Protein AF-A0A4R0R7H1-F1 (afdb_monomer_lite)

Organism: NCBI:txid92696

Radius of gyration: 37.78 Å; chains: 1; bounding box: 108×75×132 Å

Secondary structure (DSSP, 8-state):
-EEETTEEEEEEETTT-PBPPEEEEEEETTEEEEEEEE-TT-EEEEEEEE-SSSEEEEEEEETTEEEEEEEE-TTEEEEE-EEE-SSSEEEEEEEEE--B----TT-PPPTTTTEEEEEEEEEEEEEEEEPP-PPP----SS-SPBPGGG--TT-EEEEEEEEEE-PPP-EEEEEEESS-SSS-SEEEEEEEEEHHHHHHTTSS------------PPP-----------------------------------------------------------TTSHHHHHHHHHHHHHHHHHHHHHHHHHHHHHHHHHHHHHHHHHHHHHHHHHHHHHHHHHHTT------------------

pLDDT: mean 82.2, std 19.73, range [37.69, 98.5]

Foldseek 3Di:
DDDDDQKDKFKAFPPPRHTFDWFDWDDDPQETEIEGAADAFTFIKIKIAAQDQFKKWKFKDFLNRTQDIDIDGHGDMDIGQAHDQFLWKGFGKGKHDQDADADDPPDDRRPSFQKIKMFIWTWHFPDKDFDDGDHGDPDFFCPPHDHPVPCPDQTIGIGGHDMDTDHGDGIDTDIDTPADPVGTSHMYMYGYGHPVVCCVVVRDPDPPPPPPPVPDPPDDDDDDDDDDDDDDDDDDDDDDDDDDDDDDDDDDDDDDDDDDDDDDDDDDDPDPDPDPDPPPPPVVVVVVVVVVVVVVVVVVVVVVVVVVVVVVVVVVVVVVVVVVVVVVVVVVVVVVVVVPPDDPDDDDDDDDDDDDDDD

InterPro domains:
  IPR057678 Domain of unknown function DUF7918 [PF25534] (16-202)

Sequence (359 aa):
MVTFKDCGVFIVRSDNGTAFEEYKPVMDGHRVTCCIASELGQDFDILLRNSESCAVTMWVYVDGVRTYKRTMSSGQECRNSGVRISDEAVRQYRFAEVSVTEVSPDTDPSDEIGSIRVVLRRCYITGNIPRPVFPELNLELGTHSLGERSKKDGLHRTNLGNAVAQARLKTMTVKQYIDTEDQPFGIVTILYRPRAVLQAQGFLSSPSESKHRPDSPPLPVPSAESSRSRKRTPEPGGAASESLSANKRARPTKASSLVVKQEAAVGNVNVKQELLFDSDVEDVEMSEAKKRLEQEQKELVLQQQQLVAMQQSQVALLRERVESMERRRRSRESKARGENHLVPSASSSREIIDLTVDD

Structure (mmCIF, N/CA/C/O backbone):
data_AF-A0A4R0R7H1-F1
#
_entry.id   AF-A0A4R0R7H1-F1
#
loop_
_atom_site.group_PDB
_atom_site.id
_atom_site.type_symbol
_atom_site.label_atom_id
_atom_site.label_alt_id
_atom_site.label_comp_id
_atom_site.label_asym_id
_atom_site.label_entity_id
_atom_site.label_seq_id
_atom_site.pdbx_PDB_ins_code
_atom_site.Cartn_x
_atom_site.Cartn_y
_atom_site.Cartn_z
_atom_site.occupancy
_atom_site.B_iso_or_equiv
_atom_site.auth_seq_id
_atom_site.auth_comp_id
_atom_site.auth_asym_id
_atom_site.auth_atom_id
_atom_site.pdbx_PDB_model_num
ATOM 1 N N . MET A 1 1 ? 9.326 -4.704 12.621 1.00 78.25 1 MET A N 1
ATOM 2 C CA . MET A 1 1 ? 9.781 -4.556 11.232 1.00 78.25 1 MET A CA 1
ATOM 3 C C . MET A 1 1 ? 9.252 -5.731 10.434 1.00 78.25 1 MET A C 1
ATOM 5 O O . MET A 1 1 ? 9.704 -6.848 10.677 1.00 78.25 1 MET A O 1
ATOM 9 N N . VAL A 1 2 ? 8.355 -5.486 9.475 1.00 86.81 2 VAL A N 1
ATOM 10 C CA . VAL A 1 2 ? 7.911 -6.533 8.554 1.00 86.81 2 VAL A CA 1
ATOM 11 C C . VAL A 1 2 ? 8.828 -6.549 7.345 1.00 86.81 2 VAL A C 1
ATOM 13 O O . VAL A 1 2 ? 8.808 -5.644 6.507 1.00 86.81 2 VAL A O 1
ATOM 16 N N . THR A 1 3 ? 9.641 -7.591 7.249 1.00 90.75 3 THR A N 1
ATOM 17 C CA . THR A 1 3 ? 10.405 -7.886 6.043 1.00 90.75 3 THR A CA 1
ATOM 18 C C . THR A 1 3 ? 9.755 -9.037 5.297 1.00 90.75 3 THR A C 1
ATOM 20 O O . THR A 1 3 ? 9.364 -10.048 5.877 1.00 90.75 3 THR A O 1
ATOM 23 N N . PHE A 1 4 ? 9.646 -8.882 3.984 1.00 92.62 4 PHE A N 1
ATOM 24 C CA . PHE A 1 4 ? 9.407 -9.987 3.075 1.00 92.62 4 PHE A CA 1
ATOM 25 C C . PHE A 1 4 ? 10.642 -10.124 2.195 1.00 92.62 4 PHE A C 1
ATOM 27 O O . PHE A 1 4 ? 10.882 -9.276 1.330 1.00 92.62 4 PHE A O 1
ATOM 34 N N . LYS A 1 5 ? 11.431 -11.177 2.444 1.00 93.00 5 LYS A N 1
ATOM 35 C CA . LYS A 1 5 ? 12.774 -11.342 1.866 1.00 93.00 5 LYS A CA 1
ATOM 36 C C . LYS A 1 5 ? 13.606 -10.075 2.109 1.00 93.00 5 LYS A C 1
ATOM 38 O O . LYS A 1 5 ? 13.629 -9.593 3.241 1.00 93.00 5 LYS A O 1
ATOM 43 N N . ASP A 1 6 ? 14.205 -9.500 1.069 1.00 96.06 6 ASP A N 1
ATOM 44 C CA . ASP A 1 6 ? 15.024 -8.296 1.177 1.00 96.06 6 ASP A CA 1
ATOM 45 C C . ASP A 1 6 ? 14.207 -7.000 0.981 1.00 96.06 6 ASP A C 1
ATOM 47 O O . ASP A 1 6 ? 14.761 -5.922 0.792 1.00 96.06 6 ASP A O 1
ATOM 51 N N . CYS A 1 7 ? 12.873 -7.050 1.024 1.00 97.31 7 CYS A N 1
ATOM 52 C CA . CYS A 1 7 ? 12.020 -5.858 1.014 1.00 97.31 7 CYS A CA 1
ATOM 53 C C . CYS A 1 7 ? 11.444 -5.583 2.409 1.00 97.31 7 CYS A C 1
ATOM 55 O O . CYS A 1 7 ? 10.821 -6.455 3.014 1.00 97.31 7 CYS A O 1
ATOM 57 N N . GLY A 1 8 ? 11.605 -4.356 2.907 1.00 97.12 8 GLY A N 1
ATOM 58 C CA . GLY A 1 8 ? 11.064 -3.915 4.195 1.00 97.12 8 GLY A CA 1
ATOM 59 C C . GLY A 1 8 ? 9.881 -2.965 4.029 1.00 97.12 8 GLY A C 1
ATOM 60 O O . GLY A 1 8 ? 9.949 -2.026 3.232 1.00 97.12 8 GLY A O 1
ATOM 61 N N . VAL A 1 9 ? 8.819 -3.184 4.806 1.00 98.06 9 VAL A N 1
ATOM 62 C CA . VAL A 1 9 ? 7.676 -2.269 4.927 1.00 98.06 9 VAL A CA 1
ATOM 63 C C . VAL A 1 9 ? 7.493 -1.926 6.400 1.00 98.06 9 VAL A C 1
ATOM 65 O O . VAL A 1 9 ? 7.362 -2.815 7.238 1.00 98.06 9 VAL A O 1
ATOM 68 N N . PHE A 1 10 ? 7.470 -0.634 6.713 1.00 97.25 10 PHE A N 1
ATOM 69 C CA . PHE A 1 10 ? 7.345 -0.145 8.081 1.00 97.25 10 PHE A CA 1
ATOM 70 C C . PHE A 1 10 ? 6.268 0.924 8.154 1.00 97.25 10 PHE A C 1
ATOM 72 O O . PHE A 1 10 ? 6.18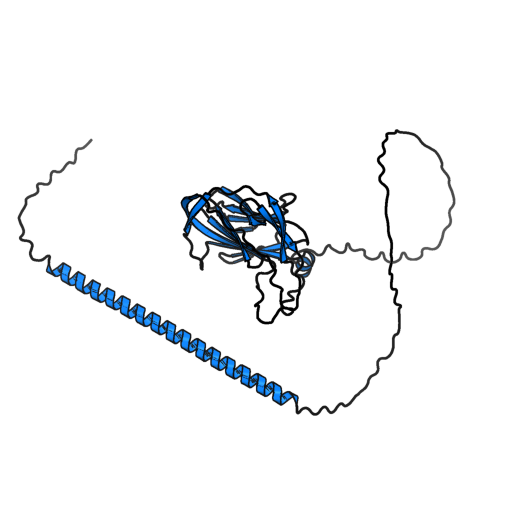4 1.789 7.282 1.00 97.25 10 PHE A O 1
ATOM 79 N N . ILE A 1 11 ? 5.495 0.900 9.233 1.00 98.25 11 ILE A N 1
ATOM 80 C CA . ILE A 1 11 ? 4.671 2.041 9.618 1.00 98.25 11 ILE A CA 1
ATOM 81 C C . ILE A 1 11 ? 5.456 2.810 10.669 1.00 98.25 11 ILE A C 1
ATOM 83 O O . ILE A 1 11 ? 5.913 2.226 11.654 1.00 98.25 11 ILE A O 1
ATOM 87 N N . VAL A 1 12 ? 5.646 4.105 10.445 1.00 98.31 12 VAL A N 1
ATOM 88 C CA . VAL A 1 12 ? 6.356 4.995 11.368 1.00 98.31 12 VAL A CA 1
ATOM 89 C C . VAL A 1 12 ? 5.473 6.181 11.717 1.00 98.31 12 VAL A C 1
ATOM 91 O O . VAL A 1 12 ? 4.671 6.619 10.895 1.00 98.31 12 VAL A O 1
ATOM 94 N N . ARG A 1 13 ? 5.609 6.722 12.923 1.00 98.31 13 ARG A N 1
ATOM 95 C CA . ARG A 1 13 ? 4.912 7.954 13.306 1.00 98.31 13 ARG A CA 1
ATOM 96 C C . ARG A 1 13 ? 5.499 9.138 12.538 1.00 98.31 13 ARG A C 1
ATOM 98 O O . ARG A 1 13 ? 6.721 9.234 12.392 1.00 98.31 13 ARG A O 1
ATOM 105 N N . SER A 1 14 ? 4.651 10.030 12.033 1.00 97.19 14 SER A N 1
ATOM 106 C CA . SER A 1 14 ? 5.121 11.156 11.211 1.00 97.19 14 SER A CA 1
ATOM 107 C C . SER A 1 14 ? 5.870 12.222 12.022 1.00 97.19 14 SER A C 1
ATOM 109 O O . SER A 1 14 ? 6.719 12.917 11.468 1.00 97.19 14 SER A O 1
ATOM 111 N N . ASP A 1 15 ? 5.598 12.345 13.325 1.00 97.00 15 ASP A N 1
ATOM 112 C CA . ASP A 1 15 ? 6.166 13.368 14.215 1.00 97.00 15 ASP A CA 1
ATOM 113 C C . ASP A 1 15 ? 7.634 13.109 14.589 1.00 97.00 15 ASP A C 1
ATOM 115 O O . ASP A 1 15 ? 8.453 14.026 14.578 1.00 97.00 15 ASP A O 1
ATOM 119 N N . ASN A 1 16 ? 7.980 11.860 14.897 1.00 96.88 16 ASN A N 1
ATOM 120 C CA . ASN A 1 16 ? 9.297 11.483 15.412 1.00 96.88 16 ASN A CA 1
ATOM 121 C C . ASN A 1 16 ? 9.984 10.370 14.602 1.00 96.88 16 ASN A C 1
ATOM 123 O O . ASN A 1 16 ? 11.125 10.014 14.890 1.00 96.88 16 ASN A O 1
ATOM 127 N N . GLY A 1 17 ? 9.308 9.804 13.596 1.00 97.25 17 GLY A N 1
ATOM 128 C CA . GLY A 1 17 ? 9.840 8.725 12.762 1.00 97.25 17 GLY A CA 1
ATOM 129 C C . GLY A 1 17 ? 9.995 7.377 13.469 1.00 97.25 17 GLY A C 1
ATOM 130 O O . GLY A 1 17 ? 10.591 6.467 12.896 1.00 97.25 17 GLY A O 1
ATOM 131 N N . THR A 1 18 ? 9.475 7.221 14.688 1.00 97.81 18 THR A N 1
ATOM 132 C CA . THR A 1 18 ? 9.543 5.951 15.421 1.00 97.81 18 THR A CA 1
ATOM 133 C C . THR A 1 18 ? 8.638 4.912 14.773 1.00 97.81 18 THR A C 1
ATOM 135 O O . THR A 1 18 ? 7.492 5.196 14.420 1.00 97.81 18 THR A O 1
ATOM 138 N N . ALA A 1 19 ? 9.164 3.702 14.588 1.00 98.00 19 ALA A N 1
ATOM 139 C CA . ALA A 1 19 ? 8.391 2.593 14.050 1.00 98.00 19 ALA A CA 1
ATOM 140 C C . ALA A 1 19 ? 7.320 2.147 15.047 1.00 98.00 19 ALA A C 1
ATOM 142 O O . ALA A 1 19 ? 7.565 2.083 16.253 1.00 98.00 19 ALA A O 1
ATOM 143 N N . PHE A 1 20 ? 6.142 1.814 14.527 1.00 97.81 20 PHE A N 1
ATOM 144 C CA . PHE A 1 20 ? 5.109 1.165 15.319 1.00 97.81 20 PHE A CA 1
ATOM 145 C C . PHE A 1 20 ? 5.573 -0.230 15.745 1.00 97.81 20 PHE A C 1
ATOM 147 O O . PHE A 1 20 ? 6.256 -0.934 14.997 1.00 97.81 20 PHE A O 1
ATOM 154 N N . GLU A 1 21 ? 5.194 -0.626 16.958 1.00 97.38 21 GLU A N 1
ATOM 155 C CA . GLU A 1 21 ? 5.403 -1.992 17.422 1.00 97.38 21 GLU A CA 1
ATOM 156 C C . GLU A 1 21 ? 4.472 -2.936 16.652 1.00 97.38 21 GLU A C 1
ATOM 158 O O . GLU A 1 21 ? 3.283 -2.660 16.471 1.00 97.38 21 GLU A O 1
ATOM 163 N N . GLU A 1 22 ? 5.039 -4.040 16.174 1.00 96.94 22 GLU A N 1
ATOM 164 C CA . GLU A 1 22 ? 4.341 -5.030 15.364 1.00 96.94 22 GLU A CA 1
ATOM 165 C C . GLU A 1 22 ? 4.075 -6.290 16.181 1.00 96.94 22 GLU A C 1
ATOM 167 O O . GLU A 1 22 ? 4.955 -6.807 16.869 1.00 96.94 22 GLU A O 1
ATOM 172 N N . TYR A 1 23 ? 2.867 -6.826 16.047 1.00 96.50 23 TYR A N 1
ATOM 173 C CA . TYR A 1 23 ? 2.387 -7.975 16.798 1.00 96.50 23 TYR A CA 1
ATOM 174 C C . TYR A 1 23 ? 2.006 -9.118 15.855 1.00 96.50 23 TYR A C 1
ATOM 176 O O . TYR A 1 23 ? 1.391 -8.895 14.811 1.00 96.50 23 TYR A O 1
ATOM 184 N N . LYS A 1 24 ? 2.355 -10.348 16.262 1.00 93.62 24 LYS A N 1
ATOM 185 C CA . LYS A 1 24 ? 2.084 -11.621 15.563 1.00 93.62 24 LYS A CA 1
ATOM 186 C C . LYS A 1 24 ? 2.307 -11.550 14.039 1.00 93.62 24 LYS A C 1
ATOM 188 O O . LYS A 1 24 ? 1.348 -11.684 13.281 1.00 93.62 24 LYS A O 1
ATOM 193 N N . PRO A 1 25 ? 3.554 -11.365 13.574 1.00 94.88 25 PRO A N 1
ATOM 194 C CA . PRO A 1 25 ? 3.860 -11.552 12.164 1.00 94.88 25 PRO A CA 1
ATOM 195 C C . PRO A 1 25 ? 3.583 -13.010 11.768 1.00 94.88 25 PRO A C 1
ATOM 197 O O . PRO A 1 25 ? 4.139 -13.941 12.350 1.00 94.88 25 PRO A O 1
ATOM 200 N N . VAL A 1 26 ? 2.712 -13.205 10.784 1.00 97.00 26 VAL A N 1
ATOM 201 C CA . VAL A 1 26 ? 2.390 -14.498 10.177 1.00 97.00 26 VAL A CA 1
ATOM 202 C C . VAL A 1 26 ? 2.838 -14.450 8.727 1.00 97.00 26 VAL A C 1
ATOM 204 O O . VAL A 1 26 ? 2.496 -13.523 7.996 1.00 97.00 26 VAL A O 1
ATOM 207 N N . MET A 1 27 ? 3.605 -15.449 8.311 1.00 97.44 27 MET A N 1
ATOM 208 C CA . MET A 1 27 ? 4.074 -15.588 6.939 1.00 97.44 27 MET A CA 1
ATOM 209 C C . MET A 1 27 ? 3.430 -16.823 6.315 1.00 97.44 27 MET A C 1
ATOM 211 O O . MET A 1 27 ? 3.545 -17.919 6.855 1.00 97.44 27 MET A O 1
ATOM 215 N N . ASP A 1 28 ? 2.765 -16.623 5.182 1.00 96.94 28 ASP A N 1
ATOM 216 C CA . ASP A 1 28 ? 2.107 -17.659 4.391 1.00 96.94 28 ASP A CA 1
ATOM 217 C C . ASP A 1 28 ? 2.558 -17.540 2.929 1.00 96.94 28 ASP A C 1
ATOM 219 O O . ASP A 1 28 ? 2.079 -16.709 2.149 1.00 96.94 28 ASP A O 1
ATOM 223 N N . GLY A 1 29 ? 3.579 -18.320 2.570 1.00 96.00 29 GLY A N 1
ATOM 224 C CA . GLY A 1 29 ? 4.187 -18.293 1.242 1.00 96.00 29 GLY A CA 1
ATOM 225 C C . GLY A 1 29 ? 4.735 -16.912 0.865 1.00 96.00 29 GLY A C 1
ATOM 226 O O . GLY A 1 29 ? 5.736 -16.456 1.410 1.00 96.00 29 GLY A O 1
ATOM 227 N N . HIS A 1 30 ? 4.091 -16.253 -0.104 1.00 97.06 30 HIS A N 1
ATOM 228 C CA . HIS A 1 30 ? 4.461 -14.914 -0.582 1.00 97.06 30 HIS A CA 1
ATOM 229 C C . HIS A 1 30 ? 3.722 -13.784 0.156 1.00 97.06 30 HIS A C 1
ATOM 231 O O . HIS A 1 30 ? 3.751 -12.633 -0.279 1.00 97.06 30 HIS A O 1
ATOM 237 N N . ARG A 1 31 ? 3.014 -14.101 1.243 1.00 97.75 31 ARG A N 1
ATOM 238 C CA . ARG A 1 31 ? 2.214 -13.149 2.013 1.00 97.75 31 ARG A CA 1
ATOM 239 C C . ARG A 1 31 ? 2.760 -13.031 3.426 1.00 97.75 31 ARG A C 1
ATOM 241 O O . ARG A 1 31 ? 3.047 -14.037 4.066 1.00 97.75 31 ARG A O 1
ATOM 248 N N . VAL A 1 32 ? 2.879 -11.806 3.920 1.00 97.88 32 VAL A N 1
ATOM 249 C CA . VAL A 1 32 ? 3.217 -11.529 5.318 1.00 97.88 32 VAL A CA 1
ATOM 250 C C . VAL A 1 32 ? 2.145 -10.634 5.894 1.00 97.88 32 VAL A C 1
ATOM 252 O O . VAL A 1 32 ? 1.834 -9.599 5.310 1.00 97.88 32 VAL A O 1
ATOM 255 N N . THR A 1 33 ? 1.599 -11.021 7.038 1.00 97.38 33 THR A N 1
ATOM 256 C CA . THR A 1 33 ? 0.582 -10.255 7.748 1.00 97.38 33 THR A CA 1
ATOM 257 C C . THR A 1 33 ? 1.058 -9.954 9.158 1.00 97.38 33 THR A C 1
ATOM 259 O O . THR A 1 33 ? 1.559 -10.848 9.831 1.00 97.38 33 THR A O 1
ATOM 262 N N . CYS A 1 34 ? 0.894 -8.726 9.637 1.00 97.62 34 CYS A N 1
ATOM 263 C CA . CYS A 1 34 ? 1.106 -8.392 11.046 1.00 97.62 34 CYS A CA 1
ATOM 264 C C . CYS A 1 34 ? 0.036 -7.420 11.545 1.00 97.62 34 CYS A C 1
ATOM 266 O O . CYS A 1 34 ? -0.721 -6.858 10.751 1.00 97.62 34 CYS A O 1
ATOM 268 N N . CYS A 1 35 ? -0.006 -7.211 12.859 1.00 97.31 35 CYS A N 1
ATOM 269 C CA . CYS A 1 35 ? -0.865 -6.219 13.490 1.00 97.31 35 CYS A CA 1
ATOM 270 C C . CYS A 1 35 ? -0.043 -5.063 14.076 1.00 97.31 35 CYS A C 1
ATOM 272 O O . CYS A 1 35 ? 1.032 -5.297 14.618 1.00 97.31 35 CYS A O 1
ATOM 274 N N . ILE A 1 36 ? -0.573 -3.841 14.057 1.00 97.81 36 ILE A N 1
ATOM 275 C CA . ILE A 1 36 ? -0.028 -2.689 14.794 1.00 97.81 36 ILE A CA 1
ATOM 276 C C . ILE A 1 36 ? -1.117 -2.021 15.636 1.00 97.81 36 ILE A C 1
ATOM 278 O O . ILE A 1 36 ? -2.298 -2.017 15.269 1.00 97.81 36 ILE A O 1
ATOM 282 N N . ALA A 1 37 ? -0.717 -1.431 16.762 1.00 97.56 37 ALA A N 1
ATOM 283 C CA . ALA A 1 37 ? -1.606 -0.603 17.568 1.00 97.56 37 ALA A CA 1
ATOM 284 C C . ALA A 1 37 ? -1.750 0.780 16.922 1.00 97.56 37 ALA A C 1
ATOM 286 O O . ALA A 1 37 ? -0.757 1.457 16.679 1.00 97.56 37 ALA A O 1
ATOM 287 N N . SER A 1 38 ? -2.984 1.201 16.664 1.00 97.50 38 SER A N 1
ATOM 288 C CA . SER A 1 38 ? -3.303 2.530 16.131 1.00 97.50 38 SER A CA 1
ATOM 289 C C . SER A 1 38 ? -3.986 3.392 17.189 1.00 97.50 38 SER A C 1
ATOM 291 O O . SER A 1 38 ? -4.750 2.890 18.018 1.00 97.50 38 SER A O 1
ATOM 293 N N . GLU A 1 39 ? -3.719 4.696 17.142 1.00 97.44 39 GLU A N 1
ATOM 294 C CA . GLU A 1 39 ? -4.285 5.717 18.029 1.00 97.44 39 GLU A CA 1
ATOM 295 C C . GLU A 1 39 ? -5.021 6.762 17.183 1.00 97.44 39 GLU A C 1
ATOM 297 O O . GLU A 1 39 ? -4.517 7.194 16.148 1.00 97.44 39 GLU A O 1
ATOM 302 N N . LEU A 1 40 ? -6.223 7.167 17.600 1.00 96.88 40 LEU A N 1
ATOM 303 C CA . LEU A 1 40 ? -7.024 8.141 16.855 1.00 96.88 40 LEU A CA 1
ATOM 304 C C . LEU A 1 40 ? -6.298 9.483 16.718 1.00 96.88 40 LEU A C 1
ATOM 306 O O . LEU A 1 40 ? -5.715 9.994 17.671 1.00 96.88 40 LEU A O 1
ATOM 310 N N . GLY A 1 41 ? -6.366 10.068 15.525 1.00 96.81 41 GLY A N 1
ATOM 311 C CA . GLY A 1 41 ? -5.743 11.349 15.205 1.00 96.81 41 GLY A CA 1
ATOM 312 C C . GLY A 1 41 ? -4.232 11.282 14.972 1.00 96.81 41 GLY A C 1
ATOM 313 O O . GLY A 1 41 ? -3.649 12.296 14.596 1.00 96.81 41 GLY A O 1
ATOM 314 N N . GLN A 1 42 ? -3.601 10.121 15.162 1.00 98.00 42 GLN A N 1
ATOM 315 C CA . GLN A 1 42 ? -2.166 9.957 14.966 1.00 98.00 42 GLN A CA 1
ATOM 316 C C . GLN A 1 42 ? -1.823 9.877 13.476 1.00 98.00 42 GLN A C 1
ATOM 318 O O . GLN A 1 42 ? -2.356 9.038 12.741 1.00 98.00 42 GLN A O 1
ATOM 323 N N . ASP A 1 43 ? -0.913 10.756 13.057 1.00 98.12 43 ASP A N 1
ATOM 324 C CA . ASP A 1 43 ? -0.361 10.776 11.707 1.00 98.12 43 ASP A CA 1
ATOM 325 C C . ASP A 1 43 ? 0.747 9.724 11.567 1.00 98.12 43 ASP A C 1
ATOM 327 O O . ASP A 1 43 ? 1.572 9.530 12.473 1.00 98.12 43 ASP A O 1
ATOM 331 N N . PHE A 1 44 ? 0.768 9.037 10.428 1.00 98.44 44 PHE A N 1
ATOM 332 C CA . PHE A 1 44 ? 1.761 8.007 10.144 1.00 98.44 44 PHE A CA 1
ATOM 333 C C . PHE A 1 44 ? 2.288 8.087 8.710 1.00 98.44 44 PHE A C 1
ATOM 335 O O . PHE A 1 44 ? 1.599 8.504 7.780 1.00 98.44 44 PHE A O 1
ATOM 342 N N . ASP A 1 45 ? 3.517 7.611 8.525 1.00 98.31 45 ASP A N 1
ATOM 343 C CA . ASP A 1 45 ? 4.129 7.415 7.219 1.00 98.31 45 ASP A CA 1
ATOM 344 C C . ASP A 1 45 ? 4.366 5.925 6.965 1.00 98.31 45 ASP A C 1
ATOM 346 O O . ASP A 1 45 ? 4.618 5.134 7.878 1.00 98.31 45 ASP A O 1
ATOM 350 N N . ILE A 1 46 ? 4.361 5.554 5.689 1.00 98.38 46 ILE A N 1
ATOM 351 C CA . ILE A 1 46 ? 4.724 4.219 5.223 1.00 98.38 46 ILE A CA 1
ATOM 352 C C . ILE A 1 46 ? 6.153 4.297 4.690 1.00 98.38 46 ILE A C 1
ATOM 354 O O . ILE A 1 46 ? 6.411 4.928 3.660 1.00 98.38 46 ILE A O 1
ATOM 358 N N . LEU A 1 47 ? 7.090 3.678 5.400 1.00 98.38 47 LEU A N 1
ATOM 359 C CA . LEU A 1 47 ? 8.480 3.567 4.982 1.00 98.38 47 LEU A CA 1
ATOM 360 C C . LEU A 1 47 ? 8.674 2.273 4.194 1.00 98.38 47 LEU A C 1
ATOM 362 O O . LEU A 1 47 ? 8.296 1.189 4.634 1.00 98.38 47 LEU A O 1
ATOM 366 N N . LEU A 1 48 ? 9.271 2.401 3.021 1.00 98.25 48 LEU A N 1
ATOM 367 C CA . LEU A 1 48 ? 9.503 1.322 2.076 1.00 98.25 48 LEU A CA 1
ATOM 368 C C . LEU A 1 48 ? 11.003 1.192 1.847 1.00 98.25 48 LEU A C 1
ATOM 370 O O . LEU A 1 48 ? 11.651 2.181 1.508 1.00 98.25 48 LEU A O 1
ATOM 374 N N . ARG A 1 49 ? 11.554 -0.014 1.971 1.00 98.31 49 ARG A N 1
ATOM 375 C CA . ARG A 1 49 ? 12.970 -0.304 1.713 1.00 98.31 49 ARG A CA 1
ATOM 376 C C . ARG A 1 49 ? 13.102 -1.452 0.722 1.00 98.31 49 ARG A C 1
ATOM 378 O O . ARG A 1 49 ? 12.448 -2.478 0.884 1.00 98.31 49 ARG A O 1
ATOM 385 N N . ASN A 1 50 ? 13.954 -1.281 -0.284 1.00 98.19 50 ASN A N 1
ATOM 386 C CA . ASN A 1 50 ? 14.301 -2.332 -1.231 1.00 98.19 50 ASN A CA 1
ATOM 387 C C . ASN A 1 50 ? 15.774 -2.709 -1.065 1.00 98.19 50 ASN A C 1
ATOM 389 O O . ASN A 1 50 ? 16.647 -1.962 -1.496 1.00 98.19 50 ASN A O 1
ATOM 393 N N . SER A 1 51 ? 16.043 -3.867 -0.478 1.00 97.56 51 SER A N 1
ATOM 394 C CA . SER A 1 51 ? 17.371 -4.482 -0.403 1.00 97.56 51 SER A CA 1
ATOM 395 C C . SER A 1 51 ? 17.517 -5.669 -1.364 1.00 97.56 51 SER A C 1
ATOM 397 O O . SER A 1 51 ? 18.581 -6.277 -1.400 1.00 97.56 51 SER A O 1
ATOM 399 N N . GLU A 1 52 ? 16.500 -5.976 -2.181 1.00 96.75 52 GLU A N 1
ATOM 400 C CA . GLU A 1 52 ? 16.603 -7.004 -3.222 1.00 96.75 52 GLU A CA 1
ATOM 401 C C . GLU A 1 52 ? 17.631 -6.608 -4.278 1.00 96.75 52 GLU A C 1
ATOM 403 O O . GLU A 1 52 ? 17.854 -5.428 -4.554 1.00 96.75 52 GLU A O 1
ATOM 408 N N . SER A 1 53 ? 18.208 -7.602 -4.949 1.00 96.81 53 SER A N 1
ATOM 409 C CA . SER A 1 53 ? 19.184 -7.390 -6.031 1.00 96.81 53 SER A CA 1
ATOM 410 C C . SER A 1 53 ? 18.606 -6.691 -7.273 1.00 96.81 53 SER A C 1
ATOM 412 O O . SER A 1 53 ? 19.356 -6.184 -8.107 1.00 96.81 53 SER A O 1
ATOM 414 N N . CYS A 1 54 ? 17.278 -6.635 -7.409 1.00 97.06 54 CYS A N 1
ATOM 415 C CA . CYS A 1 54 ? 16.585 -6.046 -8.553 1.00 97.06 54 CYS A CA 1
ATOM 416 C C . CYS A 1 54 ? 15.693 -4.862 -8.154 1.00 97.06 54 CYS A C 1
ATOM 418 O O . CYS A 1 54 ? 15.448 -4.590 -6.977 1.00 97.06 54 CYS A O 1
ATOM 420 N N . ALA A 1 55 ? 15.198 -4.122 -9.151 1.00 98.31 55 ALA A N 1
ATOM 421 C CA . ALA A 1 55 ? 14.256 -3.044 -8.892 1.00 98.31 55 ALA A CA 1
ATOM 422 C C . ALA A 1 55 ? 12.867 -3.605 -8.557 1.00 98.31 55 ALA A C 1
ATOM 424 O O . ALA A 1 55 ? 12.338 -4.475 -9.252 1.00 98.31 55 ALA A O 1
ATOM 425 N N . VAL A 1 56 ? 12.241 -3.046 -7.525 1.00 98.38 56 VAL A N 1
ATOM 426 C CA . VAL A 1 56 ? 10.913 -3.444 -7.057 1.00 98.38 56 VAL A CA 1
ATOM 427 C C . VAL A 1 56 ? 9.961 -2.268 -7.197 1.00 98.38 56 VAL A C 1
ATOM 429 O O . VAL A 1 56 ? 10.258 -1.138 -6.813 1.00 98.38 56 VAL A O 1
ATOM 432 N N . THR A 1 57 ? 8.789 -2.520 -7.769 1.00 98.38 57 THR A N 1
ATOM 433 C CA . THR A 1 57 ? 7.664 -1.595 -7.695 1.00 98.38 57 THR A CA 1
ATOM 434 C C . THR A 1 57 ? 6.744 -2.005 -6.561 1.00 98.38 57 THR A C 1
ATOM 436 O O . THR A 1 57 ? 6.280 -3.140 -6.520 1.00 98.38 57 THR A O 1
ATOM 439 N N . MET A 1 58 ? 6.442 -1.053 -5.690 1.00 98.25 58 MET A N 1
ATOM 440 C CA . MET A 1 58 ? 5.575 -1.223 -4.535 1.00 98.25 58 MET A CA 1
ATOM 441 C C . MET A 1 58 ? 4.282 -0.450 -4.769 1.00 98.25 58 MET A C 1
ATOM 443 O O . MET A 1 58 ? 4.318 0.741 -5.102 1.00 98.25 58 MET A O 1
ATOM 447 N N . TRP A 1 59 ? 3.149 -1.141 -4.678 1.00 98.19 59 TRP A N 1
ATOM 448 C CA . TRP A 1 59 ? 1.815 -0.546 -4.750 1.00 98.19 59 TRP A CA 1
ATOM 449 C C . TRP A 1 59 ? 1.223 -0.581 -3.355 1.00 98.19 59 TRP A C 1
ATOM 451 O O . TRP A 1 59 ? 1.136 -1.651 -2.760 1.00 98.19 59 TRP A O 1
ATOM 461 N N . VAL A 1 60 ? 0.846 0.580 -2.840 1.00 98.06 60 VAL A N 1
ATOM 462 C CA . VAL A 1 60 ? 0.298 0.719 -1.495 1.00 98.06 60 VAL A CA 1
ATOM 463 C C . VAL A 1 60 ? -1.200 0.926 -1.605 1.00 98.06 60 VAL A C 1
ATOM 465 O O . VAL A 1 60 ? -1.668 1.806 -2.334 1.00 98.06 60 VAL A O 1
ATOM 468 N N . TYR A 1 61 ? -1.918 0.106 -0.861 1.00 97.62 61 TYR A N 1
ATOM 469 C CA . TYR A 1 61 ? -3.347 0.159 -0.659 1.00 97.62 61 TYR A CA 1
ATOM 470 C C . TYR A 1 61 ? -3.593 0.457 0.813 1.00 97.62 61 TYR A C 1
ATOM 472 O O . TYR A 1 61 ? -2.995 -0.177 1.681 1.00 97.62 61 TYR A O 1
ATOM 480 N N . VAL A 1 62 ? -4.448 1.429 1.091 1.00 97.25 62 VAL A N 1
ATOM 481 C CA . VAL A 1 62 ? -4.877 1.774 2.444 1.00 97.25 62 VAL A CA 1
ATOM 482 C C . VAL A 1 62 ? -6.391 1.671 2.452 1.00 97.25 62 VAL A C 1
ATOM 484 O O . VAL A 1 62 ? -7.048 2.303 1.626 1.00 97.25 62 VAL A O 1
ATOM 487 N N . ASP A 1 63 ? -6.930 0.822 3.323 1.00 95.38 63 ASP A N 1
ATOM 488 C CA . ASP A 1 63 ? -8.361 0.496 3.381 1.00 95.38 63 ASP A CA 1
ATOM 489 C C . ASP A 1 63 ? -8.940 0.012 2.039 1.00 95.38 63 ASP A C 1
ATOM 491 O O . ASP A 1 63 ? -10.073 0.319 1.669 1.00 95.38 63 ASP A O 1
ATOM 495 N N . GLY A 1 64 ? -8.132 -0.720 1.265 1.00 94.06 64 GLY A N 1
ATOM 496 C CA . GLY A 1 64 ? -8.483 -1.206 -0.074 1.00 94.06 64 GLY A CA 1
ATOM 497 C C . GLY A 1 64 ? -8.326 -0.188 -1.204 1.00 94.06 64 GLY A C 1
ATOM 498 O O . GLY A 1 64 ? -8.366 -0.559 -2.377 1.00 94.06 64 GLY A O 1
ATOM 499 N N . VAL A 1 65 ? -8.057 1.083 -0.897 1.00 94.31 65 VAL A N 1
ATOM 500 C CA . VAL A 1 65 ? -7.862 2.131 -1.907 1.00 94.31 65 VAL A CA 1
ATOM 501 C C . VAL A 1 65 ? -6.384 2.249 -2.260 1.00 94.31 65 VAL A C 1
ATOM 503 O O . VAL A 1 65 ? -5.539 2.423 -1.386 1.00 94.31 65 VAL A O 1
ATOM 506 N N . ARG A 1 66 ? -6.038 2.201 -3.553 1.00 95.88 66 ARG A N 1
ATOM 507 C CA . ARG A 1 66 ? -4.648 2.389 -4.005 1.00 95.88 66 ARG A CA 1
ATOM 508 C C . ARG A 1 66 ? -4.220 3.849 -3.843 1.00 95.88 66 ARG A C 1
ATOM 510 O O . ARG A 1 66 ? -4.612 4.698 -4.640 1.00 95.88 66 ARG A O 1
ATOM 517 N N . THR A 1 67 ? -3.352 4.125 -2.878 1.00 96.19 67 THR A N 1
ATOM 518 C CA . THR A 1 67 ? -2.922 5.487 -2.528 1.00 96.19 67 THR A CA 1
ATOM 519 C C . THR A 1 67 ? -1.564 5.869 -3.097 1.00 96.19 67 THR A C 1
ATOM 521 O O . THR A 1 67 ? -1.294 7.049 -3.324 1.00 96.19 67 THR A O 1
ATOM 524 N N . TYR A 1 68 ? -0.689 4.889 -3.339 1.00 96.31 68 TYR A N 1
ATOM 525 C CA . TYR A 1 68 ? 0.689 5.172 -3.721 1.00 96.31 68 TYR A CA 1
ATOM 526 C C . TYR A 1 68 ? 1.302 4.084 -4.602 1.00 96.31 68 TYR A C 1
ATOM 528 O O . TYR A 1 68 ? 0.960 2.903 -4.528 1.00 96.31 68 TYR A O 1
ATOM 536 N N . LYS A 1 69 ? 2.239 4.499 -5.459 1.00 96.50 69 LYS A N 1
ATOM 537 C CA . LYS A 1 69 ? 3.018 3.617 -6.329 1.00 96.50 69 LYS A CA 1
ATOM 538 C C . LYS A 1 69 ? 4.418 4.180 -6.510 1.00 96.50 69 LYS A C 1
ATOM 540 O O . LYS A 1 69 ? 4.580 5.294 -7.009 1.00 96.50 69 LYS A O 1
ATOM 545 N N . ARG A 1 70 ? 5.435 3.379 -6.198 1.00 96.94 70 ARG A N 1
ATOM 546 C CA . ARG A 1 70 ? 6.842 3.750 -6.398 1.00 96.94 70 ARG A CA 1
ATOM 547 C C . ARG A 1 70 ? 7.645 2.576 -6.915 1.00 96.94 70 ARG A C 1
ATOM 549 O O . ARG A 1 70 ? 7.428 1.447 -6.502 1.00 96.94 70 ARG A O 1
ATOM 556 N N . THR A 1 71 ? 8.565 2.859 -7.829 1.00 98.12 71 THR A N 1
ATOM 557 C CA . THR A 1 71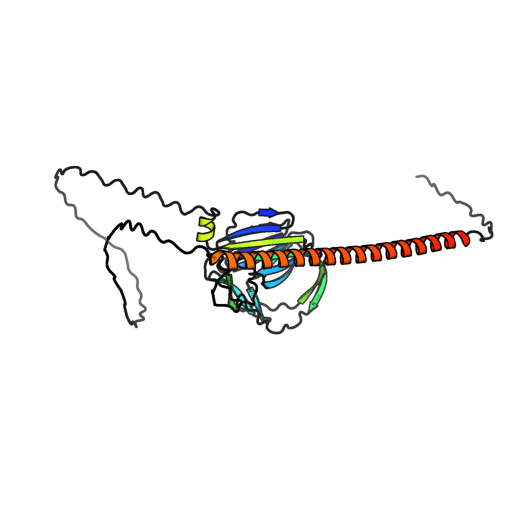 ? 9.606 1.921 -8.251 1.00 98.12 71 THR A CA 1
ATOM 558 C C . THR A 1 71 ? 10.904 2.326 -7.571 1.00 98.12 71 THR A C 1
ATOM 560 O O . THR A 1 71 ? 11.247 3.509 -7.575 1.00 98.12 71 THR A O 1
ATOM 563 N N . MET A 1 72 ? 11.579 1.361 -6.962 1.00 98.12 72 MET A N 1
ATOM 564 C CA . MET A 1 72 ? 12.797 1.547 -6.186 1.00 98.12 72 MET A CA 1
ATOM 565 C C . MET A 1 72 ? 13.870 0.606 -6.713 1.00 98.12 72 MET A C 1
ATOM 567 O O . MET A 1 72 ? 13.626 -0.591 -6.858 1.00 98.12 72 MET A O 1
ATOM 571 N N . SER A 1 73 ? 15.055 1.139 -6.984 1.00 98.19 73 SER A N 1
ATOM 572 C CA . SER A 1 73 ? 16.240 0.323 -7.252 1.00 98.19 73 SER A CA 1
ATOM 573 C C . SER A 1 73 ? 16.706 -0.389 -5.978 1.00 98.19 73 SER A C 1
ATOM 575 O O . SER A 1 73 ? 16.245 -0.069 -4.880 1.00 98.19 73 SER A O 1
ATOM 577 N N . SER A 1 74 ? 17.616 -1.351 -6.125 1.00 97.88 74 SER A N 1
ATOM 578 C CA . SER A 1 74 ? 18.289 -1.989 -4.990 1.00 97.88 74 SER A CA 1
ATOM 579 C C . SER A 1 74 ? 18.983 -0.952 -4.096 1.00 97.88 74 SER A C 1
ATOM 581 O O . SER A 1 74 ? 19.524 0.039 -4.592 1.00 97.88 74 SER A O 1
ATOM 583 N N . GLY A 1 75 ? 18.930 -1.159 -2.782 1.00 97.75 75 GLY A N 1
ATOM 584 C CA . GLY A 1 75 ? 19.504 -0.288 -1.755 1.00 97.75 75 GLY A CA 1
ATOM 585 C C . GLY A 1 75 ? 18.734 1.010 -1.498 1.00 97.75 75 GLY A C 1
ATOM 586 O O . GLY A 1 75 ? 19.150 1.800 -0.653 1.00 97.75 75 GLY A O 1
ATOM 587 N N . GLN A 1 76 ? 17.630 1.269 -2.207 1.00 98.19 76 GLN A N 1
ATOM 588 C CA . GLN A 1 76 ? 16.851 2.490 -2.008 1.00 98.19 76 GLN A CA 1
ATOM 589 C C . GLN A 1 76 ? 15.836 2.353 -0.875 1.00 98.19 76 GLN A C 1
ATOM 591 O O . GLN A 1 76 ? 15.282 1.284 -0.611 1.00 98.19 76 GLN A O 1
ATOM 596 N N . GLU A 1 77 ? 15.525 3.495 -0.271 1.00 98.00 77 GLU A N 1
ATOM 597 C CA . GLU A 1 77 ? 14.446 3.671 0.692 1.00 98.00 77 GLU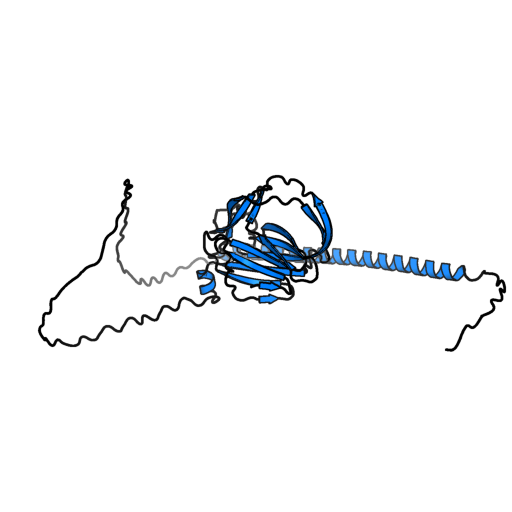 A CA 1
ATOM 598 C C . GLU A 1 77 ? 13.545 4.826 0.242 1.00 98.00 77 GLU A C 1
ATOM 600 O O . GLU A 1 77 ? 13.989 5.771 -0.417 1.00 98.00 77 GLU A O 1
ATOM 605 N N . CYS A 1 78 ? 12.255 4.740 0.552 1.00 97.12 78 CYS A N 1
ATOM 606 C CA . CYS A 1 78 ? 11.280 5.766 0.234 1.00 97.12 78 CYS A CA 1
ATOM 607 C C . CYS A 1 78 ? 10.264 5.907 1.363 1.00 97.12 78 CYS A C 1
ATOM 609 O O . CYS A 1 78 ? 9.729 4.921 1.859 1.00 97.12 78 CYS A O 1
ATOM 611 N N . ARG A 1 79 ? 9.964 7.153 1.728 1.00 97.62 79 ARG A N 1
ATOM 612 C CA . ARG A 1 79 ? 8.919 7.493 2.689 1.00 97.62 79 ARG A CA 1
ATOM 613 C C . ARG A 1 79 ? 7.679 7.988 1.951 1.00 97.62 79 ARG A C 1
ATOM 615 O O . ARG A 1 79 ? 7.760 8.919 1.148 1.00 97.62 79 ARG A O 1
ATOM 622 N N . ASN A 1 80 ? 6.538 7.376 2.241 1.00 97.44 80 ASN A N 1
ATOM 623 C CA . ASN A 1 80 ? 5.231 7.780 1.749 1.00 97.44 80 ASN A CA 1
ATOM 624 C C . ASN A 1 80 ? 4.379 8.299 2.913 1.00 97.44 80 ASN A C 1
ATOM 626 O O . ASN A 1 80 ? 3.837 7.512 3.684 1.00 97.44 80 ASN A O 1
ATOM 630 N N . SER A 1 81 ? 4.256 9.619 3.015 1.00 97.56 81 SER A N 1
ATOM 631 C CA . SER A 1 81 ? 3.526 10.273 4.106 1.00 97.56 81 SER A CA 1
ATOM 632 C C . SER A 1 81 ? 2.029 10.442 3.861 1.00 97.56 81 SER A C 1
ATOM 634 O O . SER A 1 81 ? 1.336 10.930 4.744 1.00 97.56 81 SER A O 1
ATOM 636 N N . GLY A 1 82 ? 1.506 10.114 2.674 1.00 96.75 82 GLY A N 1
ATOM 637 C CA . GLY A 1 82 ? 0.106 10.410 2.380 1.00 96.75 82 GLY A CA 1
ATOM 638 C C . GLY A 1 82 ? -0.324 10.205 0.935 1.00 96.75 82 GLY A C 1
ATOM 639 O O . GLY A 1 82 ? 0.356 9.558 0.137 1.00 96.75 82 GLY A O 1
ATOM 640 N N . VAL A 1 83 ? -1.465 10.794 0.588 1.00 96.50 83 VAL A N 1
ATOM 641 C CA . VAL A 1 83 ? -1.987 10.832 -0.782 1.00 96.50 83 VAL A CA 1
ATOM 642 C C . VAL A 1 83 ? -1.613 12.154 -1.428 1.00 96.50 83 VAL A C 1
ATOM 644 O O . VAL A 1 83 ? -1.892 13.231 -0.901 1.00 96.50 83 VAL A O 1
ATOM 647 N N . ARG A 1 84 ? -0.986 12.079 -2.600 1.00 94.94 84 ARG A N 1
ATOM 648 C CA . ARG A 1 84 ? -0.646 13.261 -3.389 1.00 94.94 84 ARG A CA 1
ATOM 649 C C . ARG A 1 84 ? -1.911 13.849 -4.022 1.00 94.94 84 ARG A C 1
ATOM 651 O O . ARG A 1 84 ? -2.534 13.184 -4.842 1.00 94.94 84 ARG A O 1
ATOM 658 N N . ILE A 1 85 ? -2.247 15.085 -3.651 1.00 94.50 85 ILE A N 1
ATOM 659 C CA . ILE A 1 85 ? -3.421 15.817 -4.165 1.00 94.50 85 ILE A CA 1
ATOM 660 C C . ILE A 1 85 ? -3.059 16.762 -5.318 1.00 94.50 85 ILE A C 1
ATOM 662 O O . ILE A 1 85 ? -3.879 16.998 -6.196 1.00 94.50 85 ILE A O 1
ATOM 666 N N . SER A 1 86 ? -1.814 17.246 -5.357 1.00 92.75 86 SER A N 1
ATOM 667 C CA . SER A 1 86 ? -1.278 18.077 -6.440 1.00 92.75 86 SER A CA 1
ATOM 668 C C . SER A 1 86 ? 0.199 17.754 -6.688 1.00 92.75 86 SER A C 1
ATOM 670 O O . SER A 1 86 ? 0.789 16.884 -6.043 1.00 92.75 86 SER A O 1
ATOM 672 N N . ASP A 1 87 ? 0.848 18.436 -7.630 1.00 91.00 87 ASP A N 1
ATOM 673 C CA . ASP A 1 87 ? 2.275 18.221 -7.890 1.00 91.00 87 ASP A CA 1
ATOM 674 C C . ASP A 1 87 ? 3.185 18.634 -6.723 1.00 91.00 87 ASP A C 1
ATOM 676 O O . ASP A 1 87 ? 4.305 18.117 -6.617 1.00 91.00 87 ASP A O 1
ATOM 680 N N . GLU A 1 88 ? 2.678 19.493 -5.841 1.00 94.00 88 GLU A N 1
ATOM 681 C CA . GLU A 1 88 ? 3.426 20.119 -4.751 1.00 94.00 88 GLU A CA 1
ATOM 682 C C . GLU A 1 88 ? 2.777 19.919 -3.377 1.00 94.00 88 GLU A C 1
ATOM 684 O O . GLU A 1 88 ? 3.255 20.479 -2.397 1.00 94.00 88 GLU A O 1
ATOM 689 N N . ALA A 1 89 ? 1.708 19.121 -3.270 1.00 95.50 89 ALA A N 1
ATOM 690 C CA . ALA A 1 89 ? 1.025 18.886 -2.001 1.00 95.50 89 ALA A CA 1
ATOM 691 C C . ALA A 1 89 ? 0.584 17.430 -1.802 1.00 95.50 89 ALA A C 1
ATOM 693 O O . ALA A 1 89 ? 0.145 16.733 -2.725 1.00 95.50 89 ALA A O 1
ATOM 694 N N . VAL A 1 90 ? 0.666 16.991 -0.549 1.00 96.44 90 VAL A N 1
ATOM 695 C CA . VAL A 1 90 ? 0.224 15.678 -0.066 1.00 96.44 90 VAL A CA 1
ATOM 696 C C . VAL A 1 90 ? -0.674 15.871 1.143 1.00 96.44 90 VAL A C 1
ATOM 698 O O . VAL A 1 90 ? -0.338 16.657 2.020 1.00 96.44 90 VAL A O 1
ATOM 701 N N . ARG A 1 91 ? -1.782 15.133 1.230 1.00 96.88 91 ARG A N 1
ATOM 702 C CA . ARG A 1 91 ? -2.538 15.010 2.482 1.00 96.88 91 ARG A CA 1
ATOM 703 C C . ARG A 1 91 ? -2.056 13.800 3.260 1.00 96.88 91 ARG A C 1
ATOM 705 O O . ARG A 1 91 ? -2.024 12.702 2.705 1.00 96.88 91 ARG A O 1
ATOM 712 N N . GLN A 1 92 ? -1.673 14.016 4.513 1.00 97.62 92 GLN A N 1
ATOM 713 C CA . GLN A 1 92 ? -1.030 12.989 5.333 1.00 97.62 92 GLN A CA 1
ATOM 714 C C . GLN A 1 92 ? -1.987 11.857 5.716 1.00 97.62 92 GLN A C 1
ATOM 716 O O . GLN A 1 92 ? -3.188 12.092 5.842 1.00 97.62 92 GLN A O 1
ATOM 721 N N . TYR A 1 93 ? -1.474 10.641 5.907 1.00 98.00 93 TYR A N 1
ATOM 722 C CA . TYR A 1 93 ? -2.289 9.572 6.483 1.00 98.00 93 TYR A CA 1
ATOM 723 C C . TYR A 1 93 ? -2.516 9.822 7.970 1.00 98.00 93 TYR A C 1
ATOM 725 O O . TYR A 1 93 ? -1.575 10.124 8.701 1.00 98.00 93 TYR A O 1
ATOM 733 N N . ARG A 1 94 ? -3.762 9.647 8.410 1.00 97.69 94 ARG A N 1
ATOM 734 C CA . ARG A 1 94 ? -4.172 9.796 9.804 1.00 97.69 94 ARG A CA 1
ATOM 735 C C . ARG A 1 94 ? -5.113 8.673 10.196 1.00 97.69 94 ARG A C 1
ATOM 737 O O . ARG A 1 94 ? -6.095 8.434 9.494 1.00 97.69 94 ARG A O 1
ATOM 744 N N . PHE A 1 95 ? -4.875 8.029 11.334 1.00 97.44 95 PHE A N 1
ATOM 745 C CA . PHE A 1 95 ? -5.862 7.105 11.891 1.00 97.44 95 PHE A CA 1
ATOM 746 C C . PHE A 1 95 ? -7.098 7.872 12.370 1.00 97.44 95 PHE A C 1
ATOM 748 O O . PHE A 1 95 ? -6.997 8.887 13.059 1.00 97.44 95 PHE A O 1
ATOM 755 N N . ALA A 1 96 ? -8.277 7.392 12.004 1.00 95.38 96 ALA A N 1
ATOM 756 C CA . ALA A 1 96 ? -9.557 8.018 12.280 1.00 95.38 96 ALA A CA 1
ATOM 757 C C . ALA A 1 96 ? -10.599 6.976 12.697 1.00 95.38 96 ALA A C 1
ATOM 759 O O . ALA A 1 96 ? -10.457 5.775 12.456 1.00 95.38 96 ALA A O 1
ATOM 760 N N . GLU A 1 97 ? -11.660 7.463 13.329 1.00 93.12 97 GLU A N 1
ATOM 761 C CA . GLU A 1 97 ? -12.807 6.649 13.708 1.00 93.12 97 GLU A CA 1
ATOM 762 C C . GLU A 1 97 ? -13.634 6.286 12.470 1.00 93.12 97 GLU A C 1
ATOM 764 O O . GLU A 1 97 ? -13.733 7.059 11.512 1.00 93.12 97 GLU A O 1
ATOM 769 N N . VAL A 1 98 ? -14.218 5.090 12.475 1.00 90.00 98 VAL A N 1
ATOM 770 C CA . VAL A 1 98 ? -15.141 4.657 11.428 1.00 90.00 98 VAL A CA 1
ATOM 771 C C . VAL A 1 98 ? -16.482 5.363 11.616 1.00 90.00 98 VAL A C 1
ATOM 773 O O . VAL A 1 98 ? -17.215 5.078 12.557 1.00 90.00 98 VAL A O 1
ATOM 776 N N . SER A 1 99 ? -16.830 6.265 10.695 1.00 84.81 99 SER A N 1
ATOM 777 C CA . SER A 1 99 ? -18.170 6.849 10.637 1.00 84.81 99 SER A CA 1
ATOM 778 C C . SER A 1 99 ? -19.167 5.817 10.106 1.00 84.81 99 SER A C 1
ATOM 780 O O . SER A 1 99 ? -19.080 5.409 8.945 1.00 84.81 99 SER A O 1
ATOM 782 N N . VAL A 1 100 ? -20.120 5.415 10.943 1.00 82.69 100 VAL A N 1
ATOM 783 C CA . VAL A 1 100 ? -21.274 4.613 10.528 1.00 82.69 100 VAL A CA 1
ATOM 784 C C . VAL A 1 100 ? -22.357 5.584 10.075 1.00 82.69 100 VAL A C 1
ATOM 786 O O . VAL A 1 100 ? -22.878 6.345 10.886 1.00 82.69 100 VAL A O 1
ATOM 789 N N . THR A 1 101 ? -22.679 5.595 8.786 1.00 78.62 101 THR A N 1
ATOM 790 C CA . THR A 1 101 ? -23.887 6.270 8.288 1.00 78.62 101 THR A CA 1
ATOM 791 C C . THR A 1 101 ? -24.808 5.237 7.654 1.00 78.62 101 THR A C 1
ATOM 793 O O . THR A 1 101 ? -24.347 4.187 7.206 1.00 78.62 101 THR A O 1
ATOM 796 N N . GLU A 1 102 ? -26.113 5.500 7.661 1.00 73.88 102 GLU A N 1
ATOM 797 C CA . GLU A 1 102 ? -27.120 4.643 7.032 1.00 73.88 102 GLU A CA 1
ATOM 798 C C . GLU A 1 102 ? -26.926 4.679 5.510 1.00 73.88 102 GLU A C 1
ATOM 800 O O . GLU A 1 102 ? -27.380 5.590 4.820 1.00 73.88 102 GLU A O 1
ATOM 805 N N . VAL A 1 103 ? -26.152 3.729 4.985 1.00 63.03 103 VAL A N 1
ATOM 806 C CA . VAL A 1 103 ? -25.830 3.658 3.553 1.00 63.03 103 VAL A CA 1
ATOM 807 C C . VAL A 1 103 ? -26.938 2.948 2.805 1.00 63.03 103 VAL A C 1
ATOM 809 O O . VAL A 1 103 ? -27.497 1.965 3.293 1.00 63.03 103 VAL A O 1
ATOM 812 N N . SER A 1 104 ? -27.194 3.413 1.582 1.00 65.88 104 SER A N 1
ATOM 813 C CA . SER A 1 104 ? -27.993 2.687 0.601 1.00 65.88 104 SER A CA 1
ATOM 814 C C . SER A 1 104 ? -27.486 1.243 0.442 1.00 65.88 104 SER A C 1
ATOM 816 O O . SER A 1 104 ? -26.271 1.035 0.415 1.00 65.88 104 SER A O 1
ATOM 818 N N . PRO A 1 105 ? -28.382 0.260 0.271 1.00 74.00 105 PRO A N 1
ATOM 819 C CA . PRO A 1 105 ? -28.063 -1.173 0.269 1.00 74.00 105 PRO A CA 1
ATOM 820 C C . PRO A 1 105 ? -27.117 -1.652 -0.851 1.00 74.00 105 PRO A C 1
ATOM 822 O O . PRO A 1 105 ? -26.717 -2.810 -0.826 1.00 74.00 105 PRO A O 1
ATOM 825 N N . ASP A 1 106 ? -26.733 -0.790 -1.796 1.00 77.56 106 ASP A N 1
ATOM 826 C CA . ASP A 1 106 ? -26.046 -1.187 -3.033 1.00 77.56 106 ASP A CA 1
ATOM 827 C C . ASP A 1 106 ? -24.507 -1.097 -2.985 1.00 77.56 106 ASP A C 1
ATOM 829 O O . ASP A 1 106 ? -23.849 -1.340 -3.994 1.00 77.56 106 ASP A O 1
ATOM 833 N N . THR A 1 107 ? -23.895 -0.707 -1.859 1.00 69.81 107 THR A N 1
ATOM 834 C CA . THR A 1 107 ? -22.422 -0.637 -1.754 1.00 69.81 107 THR A CA 1
ATOM 835 C C . THR A 1 107 ? -21.878 -1.790 -0.925 1.00 69.81 107 THR A C 1
ATOM 837 O O . THR A 1 107 ? -22.022 -1.801 0.299 1.00 69.81 107 THR A O 1
ATOM 840 N N . ASP A 1 108 ? -21.201 -2.727 -1.590 1.00 72.75 108 ASP A N 1
ATOM 841 C CA . ASP A 1 108 ? -20.494 -3.804 -0.908 1.00 72.75 108 ASP A CA 1
ATOM 842 C C . ASP A 1 108 ? -19.389 -3.222 -0.007 1.00 72.75 108 ASP A C 1
ATOM 844 O O . ASP A 1 108 ? -18.539 -2.446 -0.467 1.00 72.75 108 ASP A O 1
ATOM 848 N N . PRO A 1 109 ? -19.377 -3.561 1.291 1.00 70.00 109 PRO A N 1
ATOM 849 C CA . PRO A 1 109 ? -18.354 -3.089 2.205 1.00 70.00 109 PRO A CA 1
ATOM 850 C C . PRO A 1 109 ? -16.992 -3.649 1.784 1.00 70.00 109 PRO A C 1
ATOM 852 O O . PRO A 1 109 ? -16.817 -4.857 1.642 1.00 70.00 109 PRO A O 1
ATOM 855 N N . SER A 1 110 ? -15.993 -2.775 1.633 1.00 80.31 110 SER A N 1
ATOM 856 C CA . SER A 1 110 ? -14.614 -3.224 1.434 1.00 80.31 110 SER A CA 1
ATOM 857 C C . SER A 1 110 ? -14.144 -3.989 2.672 1.00 80.31 110 SER A C 1
ATOM 859 O O . SER A 1 110 ? -14.039 -3.432 3.770 1.00 80.31 110 SER A O 1
ATOM 861 N N . ASP A 1 111 ? -13.815 -5.267 2.501 1.00 86.62 111 ASP A N 1
ATOM 862 C CA . ASP A 1 111 ? -13.264 -6.098 3.572 1.00 86.62 111 ASP A CA 1
ATOM 863 C C . ASP A 1 111 ? -11.858 -5.673 4.019 1.00 86.62 111 ASP A C 1
ATOM 865 O O . ASP A 1 111 ? -11.372 -6.143 5.050 1.00 86.62 111 ASP A O 1
ATOM 869 N N . GLU A 1 112 ? -11.227 -4.751 3.288 1.00 92.12 112 GLU A N 1
ATOM 870 C CA . GLU A 1 112 ? -9.857 -4.292 3.518 1.00 92.12 112 GLU A CA 1
ATOM 871 C C . GLU A 1 112 ? -9.748 -3.113 4.504 1.00 92.12 112 GLU A C 1
ATOM 873 O O . GLU A 1 112 ? -8.646 -2.614 4.735 1.00 92.12 112 GLU A O 1
ATOM 878 N N . ILE A 1 113 ? -10.847 -2.656 5.112 1.00 93.25 113 ILE A N 1
ATOM 879 C CA . ILE A 1 113 ? -10.814 -1.564 6.101 1.00 93.25 113 ILE A CA 1
ATOM 880 C C . ILE A 1 113 ? -10.029 -1.972 7.352 1.00 93.25 113 ILE A C 1
ATOM 882 O O . ILE A 1 113 ? -10.193 -3.071 7.892 1.00 93.25 113 ILE A O 1
ATOM 886 N N . GLY A 1 114 ? -9.179 -1.062 7.830 1.00 95.00 114 GLY A N 1
ATOM 887 C CA . GLY A 1 114 ? -8.252 -1.335 8.925 1.00 95.00 114 GLY A CA 1
ATOM 888 C C . GLY A 1 114 ? -6.997 -2.071 8.460 1.00 95.00 114 GLY A C 1
ATOM 889 O O . GLY A 1 114 ? -6.373 -2.783 9.254 1.00 95.00 114 GLY A O 1
ATOM 890 N N . SER A 1 115 ? -6.646 -1.964 7.173 1.00 96.69 115 SER A N 1
ATOM 891 C CA . SER A 1 115 ? -5.453 -2.600 6.616 1.00 96.69 115 SER A CA 1
ATOM 892 C C . SER A 1 115 ? -4.647 -1.677 5.702 1.00 96.69 115 SER A C 1
ATOM 894 O O . SER A 1 115 ? -5.177 -0.830 4.982 1.00 96.69 115 SER A O 1
ATOM 896 N N . ILE A 1 116 ? -3.330 -1.862 5.740 1.00 98.00 116 ILE A N 1
ATOM 897 C CA . ILE A 1 116 ? -2.371 -1.290 4.800 1.00 98.00 116 ILE A CA 1
ATOM 898 C C . ILE A 1 116 ? -1.748 -2.463 4.053 1.00 98.00 116 ILE A C 1
ATOM 900 O O . ILE A 1 116 ? -1.009 -3.258 4.633 1.00 98.00 116 ILE A O 1
ATOM 904 N N . ARG A 1 117 ? -2.047 -2.582 2.763 1.00 98.00 117 ARG A N 1
ATOM 905 C CA . ARG A 1 117 ? -1.573 -3.672 1.912 1.00 98.00 117 ARG A CA 1
ATOM 906 C C . ARG A 1 117 ? -0.558 -3.150 0.905 1.00 98.00 117 ARG A C 1
ATOM 908 O O . ARG A 1 117 ? -0.845 -2.256 0.114 1.00 98.00 117 ARG A O 1
ATOM 915 N N . VAL A 1 118 ? 0.640 -3.720 0.914 1.00 98.31 118 VAL A N 1
ATOM 916 C CA . VAL A 1 118 ? 1.734 -3.380 0.004 1.00 98.31 118 VAL A CA 1
ATOM 917 C C . VAL A 1 118 ? 2.011 -4.562 -0.912 1.00 98.31 118 VAL A C 1
ATOM 919 O O . VAL A 1 118 ? 2.444 -5.622 -0.468 1.00 98.31 118 VAL A O 1
ATOM 922 N N . VAL A 1 119 ? 1.765 -4.374 -2.206 1.00 98.44 119 VAL A N 1
ATOM 923 C CA . VAL A 1 119 ? 2.027 -5.375 -3.245 1.00 98.44 119 VAL A CA 1
ATOM 924 C C . VAL A 1 119 ? 3.374 -5.080 -3.894 1.00 98.44 119 VAL A C 1
ATOM 926 O O . VAL A 1 119 ? 3.589 -3.994 -4.439 1.00 98.44 119 VAL A O 1
ATOM 929 N N . LEU A 1 120 ? 4.278 -6.054 -3.841 1.00 98.31 120 LEU A N 1
ATOM 930 C CA . LEU A 1 120 ? 5.635 -5.984 -4.369 1.00 98.31 120 LEU A CA 1
ATOM 931 C C . LEU A 1 120 ? 5.690 -6.699 -5.722 1.00 98.31 120 LEU A C 1
ATOM 933 O O . LEU A 1 120 ? 5.273 -7.851 -5.840 1.00 98.31 120 LEU A O 1
ATOM 937 N N . ARG A 1 121 ? 6.219 -6.036 -6.753 1.00 98.50 121 ARG A N 1
ATOM 938 C CA . ARG A 1 121 ? 6.467 -6.637 -8.076 1.00 98.50 121 ARG A CA 1
ATOM 939 C C . ARG A 1 121 ? 7.852 -6.249 -8.566 1.00 98.50 121 ARG A C 1
ATOM 941 O O . ARG A 1 121 ? 8.156 -5.060 -8.684 1.00 98.50 121 ARG A O 1
ATOM 948 N N . ARG A 1 122 ? 8.682 -7.237 -8.876 1.00 98.44 122 ARG A N 1
ATOM 949 C CA . ARG A 1 122 ? 10.000 -7.050 -9.477 1.00 98.44 122 ARG A CA 1
ATOM 950 C C . ARG A 1 122 ? 9.849 -6.540 -10.904 1.00 98.44 122 ARG A C 1
ATOM 952 O O . ARG A 1 122 ? 8.881 -6.843 -11.611 1.00 98.44 122 ARG A O 1
ATOM 959 N N . CYS A 1 123 ? 10.802 -5.727 -11.329 1.00 98.44 123 CYS A N 1
ATOM 960 C CA . CYS A 1 123 ? 10.803 -5.131 -12.655 1.00 98.44 123 CYS A CA 1
ATOM 961 C C . CYS A 1 123 ? 12.216 -4.774 -13.117 1.00 98.44 123 CYS A C 1
ATOM 963 O O . CYS A 1 123 ? 13.114 -4.547 -12.309 1.00 98.44 123 CYS A O 1
ATOM 965 N N . TYR A 1 124 ? 12.384 -4.659 -14.430 1.00 98.25 124 TYR A N 1
ATOM 966 C CA . TYR A 1 124 ? 13.528 -3.995 -15.040 1.00 98.25 124 TYR A CA 1
ATOM 967 C C . TYR A 1 124 ? 13.191 -2.524 -15.257 1.00 98.25 124 TYR A C 1
ATOM 969 O O . TYR A 1 124 ? 12.129 -2.206 -15.796 1.00 98.25 124 TYR A O 1
ATOM 977 N N . ILE A 1 125 ? 14.081 -1.623 -14.845 1.00 98.19 125 ILE A N 1
ATOM 978 C CA . ILE A 1 125 ? 13.972 -0.202 -15.180 1.00 98.19 125 ILE A CA 1
ATOM 979 C C . ILE A 1 125 ? 14.538 -0.021 -16.586 1.00 98.19 125 ILE A C 1
ATOM 981 O O . ILE A 1 125 ? 15.712 -0.289 -16.816 1.00 98.19 125 ILE A O 1
ATOM 985 N N . THR A 1 126 ? 13.706 0.432 -17.518 1.00 98.12 126 THR A N 1
ATOM 986 C CA . THR A 1 126 ? 14.088 0.607 -18.928 1.00 98.12 126 THR A CA 1
ATOM 987 C C . THR A 1 126 ? 14.378 2.063 -19.284 1.00 98.12 126 THR A C 1
ATOM 989 O O . THR A 1 126 ? 14.910 2.342 -20.353 1.00 98.12 126 THR A O 1
ATOM 992 N N . GLY A 1 127 ? 14.059 3.004 -18.392 1.00 97.50 127 GLY A N 1
ATOM 993 C CA . GLY A 1 127 ? 14.379 4.413 -18.573 1.00 97.50 127 GLY A CA 1
ATOM 994 C C . GLY A 1 127 ? 13.620 5.325 -17.619 1.00 97.50 127 GLY A C 1
ATOM 995 O O . GLY A 1 127 ? 12.898 4.881 -16.725 1.00 97.50 127 GLY A O 1
ATOM 996 N N . ASN A 1 128 ? 13.765 6.628 -17.838 1.00 97.75 128 ASN A N 1
ATOM 997 C CA . ASN A 1 128 ? 13.001 7.662 -17.154 1.00 97.75 128 ASN A CA 1
ATOM 998 C C . ASN A 1 128 ? 12.448 8.631 -18.195 1.00 97.75 128 ASN A C 1
ATOM 1000 O O . ASN A 1 128 ? 13.161 9.016 -19.118 1.00 97.75 128 ASN A O 1
ATOM 1004 N N . ILE A 1 129 ? 11.199 9.046 -18.023 1.00 97.12 129 ILE A N 1
ATOM 1005 C CA . ILE A 1 129 ? 10.560 10.065 -18.860 1.00 97.12 129 ILE A CA 1
ATOM 1006 C C . ILE A 1 129 ? 10.155 11.266 -18.003 1.00 97.12 129 ILE A C 1
ATOM 1008 O O . ILE A 1 129 ? 9.951 11.100 -16.793 1.00 97.12 129 ILE A O 1
ATOM 1012 N N . PRO A 1 130 ? 10.039 12.477 -18.579 1.00 96.69 130 PRO A N 1
ATOM 1013 C CA . PRO A 1 130 ? 9.451 13.613 -17.882 1.00 96.69 130 PRO A CA 1
ATOM 1014 C C . PRO A 1 130 ? 8.084 13.234 -17.315 1.00 96.69 130 PRO A C 1
ATOM 1016 O O . PRO A 1 130 ? 7.276 12.588 -17.985 1.00 96.69 130 PRO A O 1
ATOM 1019 N N . ARG A 1 131 ? 7.837 13.587 -16.054 1.00 93.25 131 ARG A N 1
ATOM 1020 C CA . ARG A 1 131 ? 6.558 13.279 -15.417 1.00 93.25 131 ARG A CA 1
ATOM 1021 C C . ARG A 1 131 ? 5.484 14.192 -16.023 1.00 93.25 131 ARG A C 1
ATOM 1023 O O . ARG A 1 131 ? 5.671 15.409 -15.980 1.00 93.25 131 ARG A O 1
ATOM 1030 N N . PRO A 1 132 ? 4.381 13.650 -16.570 1.00 90.00 132 PRO A N 1
ATOM 1031 C CA . PRO A 1 132 ? 3.286 14.494 -17.020 1.00 90.00 132 PRO A CA 1
ATOM 1032 C C . PRO A 1 132 ? 2.680 15.226 -15.819 1.00 90.00 132 PRO A C 1
ATOM 1034 O O . PRO A 1 132 ? 2.700 14.716 -14.694 1.00 90.00 132 PRO A O 1
ATOM 1037 N N . VAL A 1 133 ? 2.150 16.423 -16.060 1.00 87.94 133 VAL A N 1
ATOM 1038 C CA . VAL A 1 133 ? 1.327 17.120 -15.068 1.00 87.94 133 VAL A CA 1
ATOM 1039 C C . VAL A 1 133 ? 0.044 16.311 -14.926 1.00 87.94 133 VAL A C 1
ATOM 1041 O O . VAL A 1 133 ? -0.691 16.147 -15.898 1.00 87.94 133 VAL A O 1
ATOM 1044 N N . PHE A 1 134 ? -0.190 15.748 -13.744 1.00 78.25 134 PHE A N 1
ATOM 1045 C CA . PHE A 1 134 ? -1.444 15.061 -13.465 1.00 78.25 134 PHE A CA 1
ATOM 1046 C C . PHE A 1 134 ? -2.473 16.087 -12.983 1.00 78.25 134 PHE A C 1
ATOM 1048 O O . PHE A 1 134 ? -2.102 16.972 -12.207 1.00 78.25 134 PHE A O 1
ATOM 1055 N N . PRO A 1 135 ? -3.741 15.983 -13.420 1.00 79.94 135 PRO A N 1
ATOM 1056 C CA . PRO A 1 135 ? -4.810 16.764 -12.817 1.00 79.94 135 PRO A CA 1
ATOM 1057 C C . PRO A 1 135 ? -4.906 16.432 -11.325 1.00 79.94 135 PRO A C 1
ATOM 1059 O O . PRO A 1 135 ? -4.524 15.336 -10.900 1.00 79.94 135 PRO A O 1
ATOM 1062 N N . GLU A 1 136 ? -5.398 17.387 -10.538 1.00 80.38 136 GLU A N 1
ATOM 1063 C CA . GLU A 1 136 ? -5.638 17.173 -9.114 1.00 80.38 136 GLU A CA 1
ATOM 1064 C C . GLU A 1 136 ? -6.535 15.948 -8.924 1.00 80.38 136 GLU A C 1
ATOM 1066 O O . GLU A 1 136 ? -7.608 15.824 -9.519 1.00 80.38 136 GLU A O 1
ATOM 1071 N N . LEU A 1 137 ? -6.046 14.994 -8.135 1.00 78.62 137 LEU A N 1
ATOM 1072 C CA . LEU A 1 137 ? -6.792 13.792 -7.805 1.00 78.62 137 LEU A CA 1
ATOM 1073 C C . LEU A 1 137 ? -7.666 14.109 -6.599 1.00 78.62 137 LEU A C 1
ATOM 1075 O O . LEU A 1 137 ? -7.166 14.228 -5.480 1.00 78.62 137 LEU A O 1
ATOM 1079 N N . ASN A 1 138 ? -8.977 14.169 -6.822 1.00 81.25 138 ASN A N 1
ATOM 1080 C CA . ASN A 1 138 ? -9.971 14.136 -5.752 1.00 81.25 138 ASN A CA 1
ATOM 1081 C C . ASN A 1 138 ? -10.106 12.698 -5.236 1.00 81.25 138 ASN A C 1
ATOM 1083 O O . ASN A 1 138 ? -11.129 12.046 -5.424 1.00 81.25 138 ASN A O 1
ATOM 1087 N N . LEU A 1 139 ? -9.025 12.166 -4.659 1.00 84.56 139 LEU A N 1
ATOM 1088 C CA . LEU A 1 139 ? -9.067 10.880 -3.980 1.00 84.56 139 LEU A CA 1
ATOM 1089 C C . LEU A 1 139 ? -9.546 11.111 -2.549 1.00 84.56 139 LEU A C 1
ATOM 1091 O O . LEU A 1 139 ? -8.841 11.703 -1.731 1.00 84.56 139 LEU A O 1
ATOM 1095 N N . GLU A 1 140 ? -10.738 10.620 -2.251 1.00 84.06 140 GLU A N 1
ATOM 1096 C CA . GLU A 1 140 ? -11.290 10.635 -0.906 1.00 84.06 140 GLU A CA 1
ATOM 1097 C C . GLU A 1 140 ? -11.052 9.274 -0.252 1.00 84.06 140 GLU A C 1
ATOM 1099 O O . GLU A 1 140 ? -11.526 8.244 -0.730 1.00 84.06 140 GLU A O 1
ATOM 1104 N N . LEU A 1 141 ? -10.288 9.248 0.844 1.00 82.25 141 LEU A N 1
ATOM 1105 C CA . LEU A 1 141 ? -10.155 8.033 1.644 1.00 82.25 141 LEU A CA 1
ATOM 1106 C C . LEU A 1 141 ? -11.343 7.922 2.599 1.00 82.25 141 LEU A C 1
ATOM 1108 O O . LEU A 1 141 ? -11.492 8.705 3.537 1.00 82.25 141 LEU A O 1
ATOM 1112 N N . GLY A 1 142 ? -12.178 6.920 2.329 1.00 68.94 142 GLY A N 1
ATOM 1113 C CA . GLY A 1 142 ? -13.312 6.495 3.141 1.00 68.94 142 GLY A CA 1
ATOM 1114 C C . GLY A 1 142 ? -14.484 7.484 3.207 1.00 68.94 142 GLY A C 1
ATOM 1115 O O . GLY A 1 142 ? -15.170 7.591 4.220 1.00 68.94 142 GLY A O 1
ATOM 1116 N N . THR A 1 143 ? -14.793 8.194 2.134 1.00 71.38 143 THR A N 1
ATOM 1117 C CA . THR A 1 143 ? -16.168 8.709 2.001 1.00 71.38 143 THR A CA 1
ATOM 1118 C C . THR A 1 143 ? -17.187 7.589 1.792 1.00 71.38 143 THR A C 1
ATOM 1120 O O . THR A 1 143 ? -18.378 7.797 2.002 1.00 71.38 143 THR A O 1
ATOM 1123 N N . HIS A 1 144 ? -16.724 6.368 1.506 1.00 70.75 144 HIS A N 1
ATOM 1124 C CA . HIS A 1 144 ? -17.534 5.164 1.622 1.00 70.75 144 HIS A CA 1
ATOM 1125 C C . HIS A 1 144 ? -17.930 4.952 3.079 1.00 70.75 144 HIS A C 1
ATOM 1127 O O . HIS A 1 144 ? -17.122 4.550 3.921 1.00 70.75 144 HIS A O 1
ATOM 1133 N N . SER A 1 145 ? -19.187 5.258 3.373 1.00 70.06 145 SER A N 1
ATOM 1134 C CA . SER A 1 145 ? -19.777 4.847 4.627 1.00 70.06 145 SER A CA 1
ATOM 1135 C C . SER A 1 145 ? -19.885 3.328 4.660 1.00 70.06 145 SER A C 1
ATOM 1137 O O . SER A 1 145 ? -20.121 2.677 3.641 1.00 70.06 145 SER A O 1
ATOM 1139 N N . LEU A 1 146 ? -19.691 2.765 5.845 1.00 72.75 146 LEU A N 1
ATOM 1140 C CA . LEU A 1 146 ? -19.890 1.347 6.065 1.00 72.75 146 LEU A CA 1
ATOM 1141 C C . LEU A 1 146 ? -21.347 1.087 6.418 1.00 72.75 146 LEU A C 1
ATOM 1143 O O . LEU A 1 146 ? -21.913 1.781 7.263 1.00 72.75 146 LEU A O 1
ATOM 1147 N N . GLY A 1 147 ? -21.940 0.080 5.777 1.00 70.06 147 GLY A N 1
ATOM 1148 C CA . GLY A 1 147 ? -23.260 -0.406 6.153 1.00 70.06 147 GLY A CA 1
ATOM 1149 C C . GLY A 1 147 ? -23.262 -0.895 7.601 1.00 70.06 147 GLY A C 1
ATOM 1150 O O . GLY A 1 147 ? -22.272 -1.435 8.095 1.00 70.06 147 GLY A O 1
ATOM 1151 N N . GLU A 1 148 ? -24.393 -0.741 8.284 1.00 71.31 148 GLU A N 1
ATOM 1152 C CA . GLU A 1 148 ? -24.541 -1.100 9.699 1.00 71.31 148 GLU A CA 1
ATOM 1153 C C . GLU A 1 148 ? -24.200 -2.576 9.981 1.00 71.31 148 GLU A C 1
ATOM 1155 O O . GLU A 1 148 ? -23.668 -2.918 11.035 1.00 71.31 148 GLU A O 1
ATOM 1160 N N . ARG A 1 149 ? -24.435 -3.464 9.008 1.00 67.00 149 ARG A N 1
ATOM 1161 C CA . ARG A 1 149 ? -24.079 -4.890 9.108 1.00 67.00 149 ARG A CA 1
ATOM 1162 C C . ARG A 1 149 ? -22.570 -5.139 9.130 1.00 67.00 149 ARG A C 1
ATOM 1164 O O . ARG A 1 149 ? -22.132 -6.183 9.599 1.00 67.00 149 ARG A O 1
ATOM 1171 N N . SER A 1 150 ? -21.775 -4.177 8.672 1.00 67.38 150 SER A N 1
ATOM 1172 C CA . SER A 1 150 ? -20.313 -4.201 8.713 1.00 67.38 150 SER A CA 1
ATOM 1173 C C . SER A 1 150 ? -19.750 -3.552 9.973 1.00 67.38 150 SER A C 1
ATOM 1175 O O . SER A 1 150 ? -18.585 -3.151 9.954 1.00 67.38 150 SER A O 1
ATOM 1177 N N . LYS A 1 151 ? -20.537 -3.484 11.065 1.00 63.53 151 LYS A N 1
ATOM 1178 C CA . LYS A 1 151 ? -20.089 -3.274 12.456 1.00 63.53 151 LYS A CA 1
ATOM 1179 C C . LYS A 1 151 ? -19.078 -4.358 12.862 1.00 63.53 151 LYS A C 1
ATOM 1181 O O . LYS A 1 151 ? -19.315 -5.218 13.699 1.00 63.53 151 LYS A O 1
ATOM 1186 N N . LYS A 1 152 ? -17.918 -4.340 12.217 1.00 66.31 152 LYS A N 1
ATOM 1187 C CA . LYS A 1 152 ? -16.701 -5.004 12.644 1.00 66.31 152 LYS A CA 1
ATOM 1188 C C . LYS A 1 152 ? -16.224 -4.166 13.827 1.00 66.31 152 LYS A C 1
ATOM 1190 O O . LYS A 1 152 ? -15.600 -3.121 13.640 1.00 66.31 152 LYS A O 1
ATOM 1195 N N . ASP A 1 153 ? -16.649 -4.585 15.014 1.00 58.97 153 ASP A N 1
ATOM 1196 C CA . ASP A 1 153 ? -16.488 -3.862 16.273 1.00 58.97 153 ASP A CA 1
ATOM 1197 C C . ASP A 1 153 ? -15.085 -3.264 16.434 1.00 58.97 153 ASP A C 1
ATOM 1199 O O . ASP A 1 153 ? -14.064 -3.950 16.320 1.00 58.97 153 ASP A O 1
ATOM 1203 N N . GLY A 1 154 ? -15.043 -1.957 16.703 1.00 68.38 154 GLY A N 1
ATOM 1204 C CA . GLY A 1 154 ? -13.826 -1.256 17.107 1.00 68.38 154 GLY A CA 1
ATOM 1205 C C . GLY A 1 154 ? -12.749 -1.144 16.027 1.00 68.38 154 GLY A C 1
ATOM 1206 O O . GLY A 1 154 ? -11.566 -1.145 16.348 1.00 68.38 154 GLY A O 1
ATOM 1207 N N . LEU A 1 155 ? -13.102 -1.074 14.746 1.00 84.44 155 LEU A N 1
ATOM 1208 C CA . LEU A 1 155 ? -12.124 -0.778 13.701 1.00 84.44 155 LEU A CA 1
ATOM 1209 C C . LEU A 1 155 ? -11.759 0.710 13.661 1.00 84.44 155 LEU A C 1
ATOM 1211 O O . LEU A 1 155 ? -12.623 1.580 13.705 1.00 84.44 155 LEU A O 1
ATOM 1215 N N . HIS A 1 156 ? -10.465 0.994 13.518 1.00 93.00 156 HIS A N 1
ATOM 1216 C CA . HIS A 1 156 ? -10.013 2.278 12.993 1.00 93.00 156 HIS A CA 1
ATOM 1217 C C . HIS A 1 156 ? -10.000 2.219 11.465 1.00 93.00 15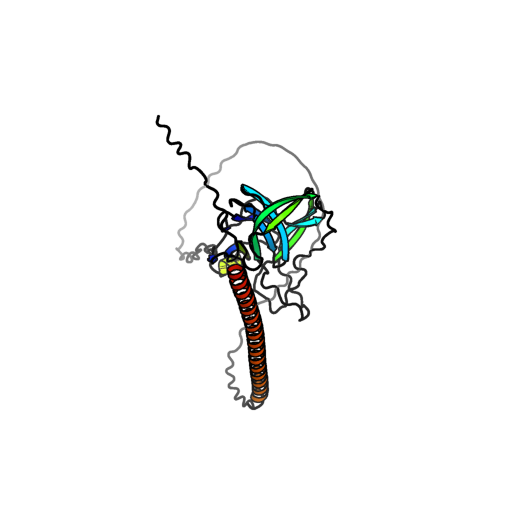6 HIS A C 1
ATOM 1219 O O . HIS A 1 156 ? -9.876 1.149 10.867 1.00 93.00 156 HIS A O 1
ATOM 1225 N N . ARG A 1 157 ? -10.072 3.392 10.849 1.00 94.06 157 ARG A N 1
ATOM 1226 C CA . ARG A 1 157 ? -9.852 3.608 9.418 1.00 94.06 157 ARG A CA 1
ATOM 1227 C C . ARG A 1 157 ? -8.788 4.673 9.209 1.00 94.06 157 ARG A C 1
ATOM 1229 O O . ARG A 1 157 ? -8.371 5.333 10.158 1.00 94.06 157 ARG A O 1
ATOM 1236 N N . THR A 1 158 ? -8.390 4.890 7.967 1.00 95.38 158 THR A N 1
ATOM 1237 C CA . THR A 1 158 ? -7.517 5.996 7.598 1.00 95.38 158 THR A CA 1
ATOM 1238 C C . THR A 1 158 ? -8.343 7.135 7.011 1.00 95.38 158 THR A C 1
ATOM 1240 O O . THR A 1 158 ? -9.261 6.936 6.213 1.00 95.38 158 THR A O 1
ATOM 1243 N N . ASN A 1 159 ? -8.021 8.355 7.422 1.00 95.56 159 ASN A N 1
ATOM 1244 C CA . ASN A 1 159 ? -8.477 9.584 6.791 1.00 95.56 159 ASN A CA 1
ATOM 1245 C C . ASN A 1 159 ? -7.262 10.374 6.285 1.00 95.56 159 ASN A C 1
ATOM 1247 O O . ASN A 1 159 ? -6.118 10.111 6.667 1.00 95.56 159 ASN A O 1
ATOM 1251 N N . LEU A 1 160 ? -7.515 11.340 5.411 1.00 96.12 160 LEU A N 1
ATOM 1252 C CA . LEU A 1 160 ? -6.507 12.268 4.928 1.00 96.12 160 LEU A CA 1
ATOM 1253 C C . LEU A 1 160 ? -6.494 13.504 5.825 1.00 96.12 160 LEU A C 1
ATOM 1255 O O . LEU A 1 160 ? -7.495 14.207 5.945 1.00 96.12 160 LEU A O 1
ATOM 1259 N N . GLY A 1 161 ? -5.353 13.750 6.462 1.00 95.25 161 GLY A N 1
ATOM 1260 C CA . GLY A 1 161 ? -5.106 14.925 7.283 1.00 95.25 161 GLY A CA 1
ATOM 1261 C C . GLY A 1 161 ? -4.894 16.194 6.455 1.00 95.25 161 GLY A C 1
ATOM 1262 O O . GLY A 1 161 ? -5.368 16.344 5.324 1.00 95.25 161 GLY A O 1
ATOM 1263 N N . ASN A 1 162 ? -4.145 17.130 7.032 1.00 94.38 162 ASN A N 1
ATOM 1264 C CA . ASN A 1 162 ? -3.873 18.413 6.396 1.00 94.38 162 ASN A CA 1
ATOM 1265 C C . ASN A 1 162 ? -2.989 18.245 5.153 1.00 94.38 162 ASN A C 1
ATOM 1267 O O . ASN A 1 162 ? -2.145 17.348 5.079 1.00 94.38 162 ASN A O 1
ATOM 1271 N N . ALA A 1 163 ? -3.178 19.136 4.179 1.00 96.00 163 ALA A N 1
ATOM 1272 C CA . ALA A 1 163 ? -2.278 19.238 3.042 1.00 96.00 163 ALA A CA 1
ATOM 1273 C C . ALA A 1 163 ? -0.936 19.833 3.493 1.00 96.00 163 ALA A C 1
ATOM 1275 O O . ALA A 1 163 ? -0.895 20.883 4.132 1.00 96.00 163 ALA A O 1
ATOM 1276 N N . VAL A 1 164 ? 0.153 19.166 3.132 1.00 96.94 164 VAL A N 1
ATOM 1277 C CA . VAL A 1 164 ? 1.530 19.580 3.399 1.00 96.94 164 VAL A CA 1
ATOM 1278 C C . VAL A 1 164 ? 2.262 19.715 2.070 1.00 96.94 164 VAL A C 1
ATOM 1280 O O . VAL A 1 164 ? 2.075 18.898 1.164 1.00 96.94 164 VAL A O 1
ATOM 1283 N N . ALA A 1 165 ? 3.097 20.747 1.953 1.00 96.81 165 ALA A N 1
ATOM 1284 C CA . ALA A 1 165 ? 3.926 20.956 0.776 1.00 96.81 165 ALA A CA 1
ATOM 1285 C C . ALA A 1 165 ? 4.912 19.789 0.588 1.00 96.81 165 ALA A C 1
ATOM 1287 O O . ALA A 1 165 ? 5.564 19.343 1.532 1.00 96.81 165 ALA A O 1
ATOM 1288 N N . GLN A 1 166 ? 5.047 19.300 -0.641 1.00 95.94 166 GLN A N 1
ATOM 1289 C CA . GLN A 1 166 ? 5.982 18.246 -1.010 1.00 95.94 166 GLN A CA 1
ATOM 1290 C C . GLN A 1 166 ? 6.700 18.611 -2.306 1.00 95.94 166 GLN A C 1
ATOM 1292 O O . GLN A 1 166 ? 6.101 19.128 -3.240 1.00 95.94 166 GLN A O 1
ATOM 1297 N N . ALA A 1 167 ? 7.986 18.276 -2.403 1.00 94.62 167 ALA A N 1
ATOM 1298 C CA . ALA A 1 167 ? 8.746 18.498 -3.624 1.00 94.62 167 ALA A CA 1
ATOM 1299 C C . ALA A 1 167 ? 8.105 17.815 -4.848 1.00 94.62 167 ALA A C 1
ATOM 1301 O O . ALA A 1 167 ? 7.665 16.653 -4.812 1.00 94.62 167 ALA A O 1
ATOM 1302 N N . ARG A 1 168 ? 8.107 18.538 -5.969 1.00 92.75 168 ARG A N 1
ATOM 1303 C CA . ARG A 1 168 ? 7.627 18.034 -7.251 1.00 92.75 168 ARG A CA 1
ATOM 1304 C C . ARG A 1 168 ? 8.554 16.953 -7.799 1.00 92.75 168 ARG A C 1
ATOM 1306 O O . ARG A 1 168 ? 9.763 17.143 -7.929 1.00 92.75 168 ARG A O 1
ATOM 1313 N N . LEU A 1 169 ? 7.970 15.822 -8.191 1.00 91.81 169 LEU A N 1
ATOM 1314 C CA . LEU A 1 169 ? 8.689 14.788 -8.933 1.00 91.81 169 LEU A CA 1
ATOM 1315 C C . LEU A 1 169 ? 8.843 15.224 -10.394 1.00 91.81 169 LEU A C 1
ATOM 1317 O O . LEU A 1 169 ? 7.846 15.469 -11.067 1.00 91.81 169 LEU A O 1
ATOM 1321 N N . LYS A 1 170 ? 10.084 15.296 -10.885 1.00 94.75 170 LYS A N 1
ATOM 1322 C CA . LYS A 1 170 ? 10.387 15.739 -12.260 1.00 94.75 170 LYS A CA 1
ATOM 1323 C C . LYS A 1 170 ? 10.264 14.623 -13.297 1.00 94.75 170 LYS A C 1
ATOM 1325 O O . LYS A 1 170 ? 9.986 14.886 -14.463 1.00 94.75 170 LYS A O 1
ATOM 1330 N N . THR A 1 171 ? 10.476 13.378 -12.882 1.00 96.12 171 THR A N 1
ATOM 1331 C CA . THR A 1 171 ? 10.547 12.222 -13.779 1.00 96.12 171 THR A CA 1
ATOM 1332 C C . THR A 1 171 ? 9.689 11.066 -13.280 1.00 96.12 171 THR A C 1
ATOM 1334 O O . THR A 1 171 ? 9.362 10.963 -12.094 1.00 96.12 171 THR A O 1
ATOM 1337 N N . MET A 1 172 ? 9.311 10.196 -14.211 1.00 95.19 172 MET A N 1
ATOM 1338 C CA . MET A 1 172 ? 8.644 8.929 -13.959 1.00 95.19 172 MET A CA 1
ATOM 1339 C C . MET A 1 172 ? 9.476 7.787 -14.543 1.00 95.19 172 MET A C 1
ATOM 1341 O O . MET A 1 172 ? 9.954 7.863 -15.673 1.00 95.19 172 MET A O 1
ATOM 1345 N N . THR A 1 173 ? 9.619 6.714 -13.772 1.00 97.25 173 THR A N 1
ATOM 1346 C CA . THR A 1 173 ? 10.377 5.526 -14.172 1.00 97.25 173 THR A CA 1
ATOM 1347 C C . THR A 1 173 ? 9.565 4.630 -15.103 1.00 97.25 173 THR A C 1
ATOM 1349 O O . THR A 1 173 ? 8.490 4.137 -14.727 1.00 97.25 173 THR A O 1
ATOM 1352 N N . VAL A 1 174 ? 10.115 4.383 -16.292 1.00 97.50 174 VAL A N 1
ATOM 1353 C CA . VAL A 1 174 ? 9.630 3.389 -17.255 1.00 97.50 174 VAL A CA 1
ATOM 1354 C C . VAL A 1 174 ? 10.210 2.032 -16.877 1.00 97.50 174 VAL A C 1
ATOM 1356 O O . VAL A 1 174 ? 11.367 1.922 -16.467 1.00 97.50 174 VAL A O 1
ATOM 1359 N N . LYS A 1 175 ? 9.375 0.998 -16.939 1.00 97.75 175 LYS A N 1
ATOM 1360 C CA . LYS A 1 175 ? 9.716 -0.326 -16.429 1.00 97.75 175 LYS A CA 1
ATOM 1361 C C . LYS A 1 175 ? 8.993 -1.433 -17.172 1.00 97.75 175 LYS A C 1
ATOM 1363 O O . LYS A 1 175 ? 7.892 -1.224 -17.676 1.00 97.75 175 LYS A O 1
ATOM 1368 N N . GLN A 1 176 ? 9.587 -2.616 -17.129 1.00 98.25 176 GLN A N 1
ATOM 1369 C CA . GLN A 1 176 ? 8.999 -3.873 -17.566 1.00 98.25 176 GLN A CA 1
ATOM 1370 C C . GLN A 1 176 ? 8.876 -4.804 -16.358 1.00 98.25 176 GLN A C 1
ATOM 1372 O O . GLN A 1 176 ? 9.867 -5.071 -15.680 1.00 98.25 176 GLN A O 1
ATOM 1377 N N . TYR A 1 177 ? 7.660 -5.255 -16.050 1.00 98.44 177 TYR A N 1
ATOM 1378 C CA . TYR A 1 177 ? 7.421 -6.145 -14.913 1.00 98.44 177 TYR A CA 1
ATOM 1379 C C . TYR A 1 177 ? 7.941 -7.555 -15.194 1.00 98.44 177 TYR A C 1
ATOM 1381 O O . TYR A 1 177 ? 7.756 -8.072 -16.293 1.00 98.44 177 TYR A O 1
ATOM 1389 N N . ILE A 1 178 ? 8.577 -8.152 -14.185 1.00 98.44 178 ILE A N 1
ATOM 1390 C CA . ILE A 1 178 ? 8.973 -9.566 -14.183 1.00 98.44 178 ILE A CA 1
ATOM 1391 C C . ILE A 1 178 ? 7.791 -10.415 -13.706 1.00 98.44 178 ILE A C 1
ATOM 1393 O O . ILE A 1 178 ? 7.491 -11.447 -14.293 1.00 98.44 178 ILE A O 1
ATOM 1397 N N . ASP A 1 179 ? 7.102 -9.951 -12.662 1.00 98.31 179 ASP A N 1
ATOM 1398 C CA . ASP A 1 179 ? 5.988 -10.666 -12.041 1.00 98.31 179 ASP A CA 1
ATOM 1399 C C . ASP A 1 179 ? 4.636 -10.241 -12.644 1.00 98.31 179 ASP A C 1
ATOM 1401 O O . ASP A 1 179 ? 4.418 -9.058 -12.948 1.00 98.31 179 ASP A O 1
ATOM 1405 N N . THR A 1 180 ? 3.697 -11.182 -12.784 1.00 97.50 180 THR A N 1
ATOM 1406 C CA . THR A 1 180 ? 2.319 -10.904 -13.229 1.00 97.50 180 THR A CA 1
ATOM 1407 C C . THR A 1 180 ? 1.488 -10.284 -12.100 1.00 97.50 180 THR A C 1
ATOM 1409 O O . THR A 1 180 ? 1.977 -10.080 -10.989 1.00 97.50 180 THR A O 1
ATOM 1412 N N . GLU A 1 181 ? 0.265 -9.842 -12.404 1.00 96.00 181 GLU A N 1
ATOM 1413 C CA . GLU A 1 181 ? -0.589 -9.188 -11.402 1.00 96.00 181 GLU A CA 1
ATOM 1414 C C . GLU A 1 181 ? -1.161 -10.198 -10.410 1.00 96.00 181 GLU A C 1
ATOM 1416 O O . GLU A 1 181 ? -1.175 -9.926 -9.214 1.00 96.00 181 GLU A O 1
ATOM 1421 N N . ASP A 1 182 ? -1.500 -11.391 -10.901 1.00 97.31 182 ASP A N 1
ATOM 1422 C CA .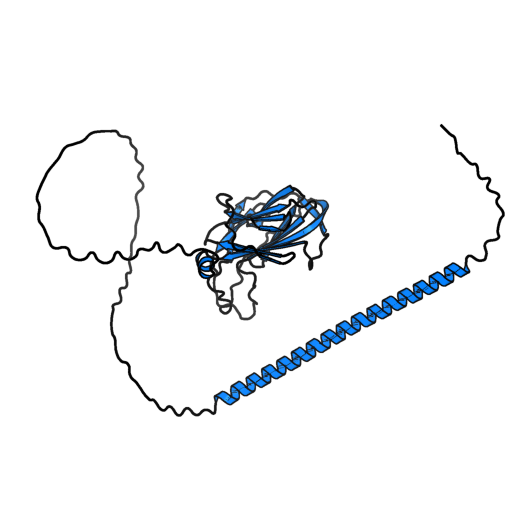 ASP A 1 182 ? -2.030 -12.499 -10.101 1.00 97.31 182 ASP A CA 1
ATOM 1423 C C . ASP A 1 182 ? -0.953 -13.228 -9.285 1.00 97.31 182 ASP A C 1
ATOM 1425 O O . ASP A 1 182 ? -1.260 -13.934 -8.327 1.00 97.31 182 ASP A O 1
ATOM 1429 N N . GLN A 1 183 ? 0.320 -13.067 -9.657 1.00 97.69 183 GLN A N 1
ATOM 1430 C CA . GLN A 1 183 ? 1.462 -13.682 -8.976 1.00 97.69 183 GLN A CA 1
ATOM 1431 C C . GLN A 1 183 ? 2.507 -12.618 -8.623 1.00 97.69 183 GLN A C 1
ATOM 1433 O O . GLN A 1 183 ? 3.593 -12.604 -9.207 1.00 97.69 183 GLN A O 1
ATOM 1438 N N . PRO A 1 184 ? 2.193 -11.692 -7.697 1.00 98.00 184 PRO A N 1
ATOM 1439 C CA . PRO A 1 184 ? 3.156 -10.696 -7.256 1.00 98.00 184 PRO A CA 1
ATOM 1440 C C . PRO A 1 184 ? 4.331 -11.361 -6.531 1.00 98.00 184 PRO A C 1
ATOM 1442 O O . PRO A 1 184 ? 4.214 -12.459 -5.988 1.00 98.00 184 PRO A O 1
ATOM 1445 N N . PHE A 1 185 ? 5.462 -10.658 -6.467 1.00 97.94 185 PHE A N 1
ATOM 1446 C CA . PHE A 1 185 ? 6.645 -11.136 -5.751 1.00 97.94 185 PHE A CA 1
ATOM 1447 C C . PHE A 1 185 ? 6.354 -11.393 -4.274 1.00 97.94 185 PHE A C 1
ATOM 1449 O O . PHE A 1 185 ? 6.816 -12.388 -3.716 1.00 97.94 185 PHE A O 1
ATOM 1456 N N . GLY A 1 186 ? 5.596 -10.483 -3.662 1.00 98.00 186 GLY A N 1
ATOM 1457 C CA . GLY A 1 186 ? 5.173 -10.571 -2.277 1.00 98.00 186 GLY A CA 1
ATOM 1458 C C . GLY A 1 186 ? 4.047 -9.600 -1.957 1.00 98.00 186 GLY A C 1
ATOM 1459 O O . GLY A 1 186 ? 3.868 -8.585 -2.636 1.00 98.00 186 GLY A O 1
ATOM 1460 N N . ILE A 1 187 ? 3.287 -9.912 -0.916 1.00 98.19 187 ILE A N 1
ATOM 1461 C CA . ILE A 1 187 ? 2.226 -9.060 -0.385 1.00 98.19 187 ILE A CA 1
ATOM 1462 C C . ILE A 1 187 ? 2.462 -8.900 1.110 1.00 98.19 187 ILE A C 1
ATOM 1464 O O . ILE A 1 187 ? 2.466 -9.880 1.848 1.00 98.19 187 ILE A O 1
ATOM 1468 N N . VAL A 1 188 ? 2.627 -7.664 1.560 1.00 98.31 188 VAL A N 1
ATOM 1469 C CA . VAL A 1 188 ? 2.711 -7.337 2.984 1.00 98.31 188 VAL A CA 1
ATOM 1470 C C . VAL A 1 188 ? 1.400 -6.688 3.404 1.00 98.31 188 VAL A C 1
ATOM 1472 O O . VAL A 1 188 ? 0.993 -5.700 2.803 1.00 98.31 188 VAL A O 1
ATOM 1475 N N . THR A 1 189 ? 0.731 -7.235 4.414 1.00 98.00 189 THR A N 1
ATOM 1476 C CA . THR A 1 189 ? -0.534 -6.722 4.951 1.00 98.00 189 THR A CA 1
ATOM 1477 C C . THR A 1 189 ? -0.346 -6.336 6.410 1.00 98.00 189 THR A C 1
ATOM 1479 O O . THR A 1 189 ? -0.042 -7.167 7.257 1.00 98.00 189 THR A O 1
ATOM 1482 N N . ILE A 1 190 ? -0.535 -5.064 6.721 1.00 98.00 190 ILE A N 1
ATOM 1483 C CA . ILE A 1 190 ? -0.405 -4.537 8.075 1.00 98.00 190 ILE A CA 1
ATOM 1484 C C . ILE A 1 190 ? -1.804 -4.168 8.549 1.00 98.00 190 ILE A C 1
ATOM 1486 O O . ILE A 1 190 ? -2.418 -3.234 8.035 1.00 98.00 190 ILE A O 1
ATOM 1490 N N . LEU A 1 191 ? -2.325 -4.931 9.502 1.00 97.06 191 LEU A N 1
ATOM 1491 C CA . LEU A 1 191 ? -3.621 -4.697 10.123 1.00 97.06 191 LEU A CA 1
ATOM 1492 C C . LEU A 1 191 ? -3.440 -3.700 11.262 1.00 97.06 191 LEU A C 1
ATOM 1494 O O . LEU A 1 191 ? -2.731 -3.977 12.226 1.00 97.06 191 LEU A O 1
ATOM 1498 N N . TYR A 1 192 ? -4.090 -2.548 11.192 1.00 97.50 192 TYR A N 1
ATOM 1499 C CA . TYR A 1 192 ? -4.027 -1.576 12.275 1.00 97.50 192 TYR A CA 1
ATOM 1500 C C . TYR A 1 192 ? -5.330 -1.609 13.071 1.00 97.50 192 TYR A C 1
ATOM 1502 O O . TYR A 1 192 ? -6.431 -1.585 12.522 1.00 97.50 192 TYR A O 1
ATOM 1510 N N . ARG A 1 193 ? -5.206 -1.746 14.391 1.00 96.19 193 ARG A N 1
ATOM 1511 C CA . ARG A 1 193 ? -6.344 -1.911 15.308 1.00 96.19 193 ARG A CA 1
ATOM 1512 C C . ARG A 1 193 ? -6.153 -1.029 16.537 1.00 96.19 193 ARG A C 1
ATOM 1514 O O . ARG A 1 193 ? -5.001 -0.765 16.894 1.00 96.19 193 ARG A O 1
ATOM 1521 N N . PRO A 1 194 ? -7.223 -0.567 17.202 1.00 96.50 194 PRO A N 1
ATOM 1522 C CA . PRO A 1 194 ? -7.069 0.112 18.477 1.00 96.50 194 PRO A CA 1
ATOM 1523 C C . PRO A 1 194 ? -6.366 -0.796 19.483 1.00 96.50 194 PRO A C 1
ATOM 1525 O O . PRO A 1 194 ? -6.563 -2.016 19.496 1.00 96.50 194 PRO A O 1
ATOM 1528 N N . ARG A 1 195 ? -5.588 -0.192 20.382 1.00 95.81 195 ARG A N 1
ATOM 1529 C CA . ARG A 1 195 ? -4.851 -0.924 21.422 1.00 95.81 195 ARG A CA 1
ATOM 1530 C C . ARG A 1 195 ? -5.755 -1.840 22.257 1.00 95.81 195 ARG A C 1
ATOM 1532 O O . ARG A 1 195 ? -5.382 -2.980 22.513 1.00 95.81 195 ARG A O 1
ATOM 1539 N N . ALA A 1 196 ? -6.947 -1.365 22.623 1.00 93.69 196 ALA A N 1
ATOM 1540 C CA . ALA A 1 196 ? -7.923 -2.136 23.393 1.00 93.69 196 ALA A CA 1
ATOM 1541 C C . ALA A 1 196 ? -8.384 -3.408 22.655 1.00 93.69 196 ALA A C 1
ATOM 1543 O O . ALA A 1 196 ? -8.499 -4.468 23.265 1.00 93.69 196 ALA A O 1
ATOM 1544 N N . VAL A 1 197 ? -8.567 -3.333 21.331 1.00 94.50 197 VAL A N 1
ATOM 1545 C CA . VAL A 1 197 ? -8.934 -4.492 20.500 1.00 94.50 197 VAL A CA 1
ATOM 1546 C C . VAL A 1 197 ? -7.796 -5.510 20.466 1.00 94.50 197 VAL A C 1
ATOM 1548 O O . VAL A 1 197 ? -8.027 -6.703 20.647 1.00 94.50 197 VAL A O 1
ATOM 1551 N N . LEU A 1 198 ? -6.551 -5.047 20.317 1.00 95.50 198 LEU A N 1
ATOM 1552 C CA . LEU A 1 198 ? -5.383 -5.930 20.362 1.00 95.50 198 LEU A CA 1
ATOM 1553 C C . LEU A 1 198 ? -5.205 -6.601 21.734 1.00 95.50 198 LEU A C 1
ATOM 1555 O O . LEU A 1 198 ? -4.817 -7.767 21.794 1.00 95.50 198 LEU A O 1
ATOM 1559 N N . GLN A 1 199 ? -5.514 -5.904 22.830 1.00 95.06 199 GLN A N 1
ATOM 1560 C CA . GLN A 1 199 ? -5.515 -6.479 24.181 1.00 95.06 199 GLN A CA 1
ATOM 1561 C C . GLN A 1 199 ? -6.597 -7.548 24.344 1.00 95.06 199 GLN A C 1
ATOM 1563 O O . GLN A 1 199 ? -6.298 -8.649 24.799 1.00 95.06 199 GLN A O 1
ATOM 1568 N N . ALA A 1 200 ? -7.827 -7.265 23.906 1.00 93.25 200 ALA A N 1
ATOM 1569 C CA . ALA A 1 200 ? -8.937 -8.218 23.963 1.00 93.25 200 ALA A CA 1
ATOM 1570 C C . ALA A 1 200 ? -8.663 -9.495 23.146 1.00 93.25 200 ALA A C 1
ATOM 1572 O O . ALA A 1 200 ? -9.044 -10.590 23.546 1.00 93.25 200 ALA A O 1
ATOM 1573 N N . GLN A 1 201 ? -7.943 -9.372 22.029 1.00 94.31 201 GLN A N 1
ATOM 1574 C CA . GLN A 1 201 ? -7.516 -10.493 21.182 1.00 94.31 201 GLN A CA 1
ATOM 1575 C C . GLN A 1 201 ? -6.255 -11.219 21.701 1.00 94.31 201 GLN A C 1
ATOM 1577 O O . GLN A 1 201 ? -5.740 -12.130 21.043 1.00 94.31 201 GLN A O 1
ATOM 1582 N N . GLY A 1 202 ? -5.706 -10.798 22.847 1.00 94.56 202 GLY A N 1
ATOM 1583 C CA . GLY A 1 202 ? -4.497 -11.375 23.434 1.00 94.56 202 GLY A CA 1
ATOM 1584 C C . GLY A 1 202 ? -3.231 -11.145 22.601 1.00 94.56 202 GLY A C 1
ATOM 1585 O O . GLY A 1 202 ? -2.290 -11.932 22.681 1.00 94.56 202 GLY A O 1
ATOM 1586 N N . PHE A 1 203 ? -3.204 -10.117 21.745 1.00 93.44 203 PHE A N 1
ATOM 1587 C CA . PHE A 1 203 ? -1.972 -9.659 21.087 1.00 93.44 203 PHE A CA 1
ATOM 1588 C C . PHE A 1 203 ? -1.107 -8.826 22.034 1.00 93.44 203 PHE A C 1
ATOM 1590 O O . PHE A 1 203 ? 0.116 -8.851 21.933 1.00 93.44 203 PHE A O 1
ATOM 1597 N N . LEU A 1 204 ? -1.750 -8.108 22.953 1.00 93.75 204 LEU A N 1
ATOM 1598 C CA . LEU A 1 204 ? -1.115 -7.287 23.970 1.00 93.75 204 LEU A CA 1
ATOM 1599 C C . LEU A 1 204 ? -1.487 -7.798 25.355 1.00 93.75 204 LEU A C 1
ATOM 1601 O O . LEU A 1 204 ? -2.651 -8.109 25.608 1.00 93.75 204 LEU A O 1
ATOM 1605 N N . SER A 1 205 ? -0.523 -7.806 26.275 1.00 92.06 205 SER A N 1
ATOM 1606 C CA . SER A 1 205 ? -0.838 -7.970 27.690 1.00 92.06 205 SER A CA 1
ATOM 1607 C C . SER A 1 205 ? -1.783 -6.846 28.103 1.00 92.06 205 SER A C 1
ATOM 1609 O O . SER A 1 205 ? -1.491 -5.662 27.880 1.00 92.06 205 SER A O 1
ATOM 1611 N N . SER A 1 206 ? -2.919 -7.210 28.705 1.00 87.56 206 SER A N 1
ATOM 1612 C CA . SER A 1 206 ? -3.693 -6.234 29.468 1.00 87.56 206 SER A CA 1
ATOM 1613 C C . SER A 1 206 ? -2.719 -5.591 30.458 1.00 87.56 206 SER A C 1
ATOM 1615 O O . SER A 1 206 ? -1.907 -6.341 31.019 1.00 87.56 206 SER A O 1
ATOM 1617 N N . PRO A 1 207 ? -2.698 -4.250 30.625 1.00 84.31 207 PRO A N 1
ATOM 1618 C CA . PRO A 1 207 ? -1.944 -3.639 31.707 1.00 84.31 207 PRO A CA 1
ATOM 1619 C C . PRO A 1 207 ? -2.381 -4.412 32.932 1.00 84.31 207 PRO A C 1
ATOM 1621 O O . PRO A 1 207 ? -3.568 -4.385 33.250 1.00 84.31 207 PRO A O 1
ATOM 1624 N N . SER A 1 208 ? -1.483 -5.232 33.493 1.00 75.88 208 SER A N 1
ATOM 1625 C CA . SER A 1 208 ? -1.846 -6.062 34.628 1.00 75.88 208 SER A CA 1
ATOM 1626 C C . SER A 1 208 ? -2.432 -5.069 35.593 1.00 75.88 208 SER A C 1
ATOM 1628 O O . SER A 1 208 ? -1.705 -4.137 35.950 1.00 75.88 208 SER A O 1
ATOM 1630 N N . GLU A 1 209 ? -3.729 -5.197 35.891 1.00 66.38 209 GLU A N 1
ATOM 1631 C CA . GLU A 1 209 ? -4.332 -4.508 37.014 1.00 66.38 209 GLU A CA 1
ATOM 1632 C C . GLU A 1 209 ? -3.352 -4.831 38.114 1.00 66.38 209 GLU A C 1
ATOM 1634 O O . GLU A 1 209 ? -3.208 -5.996 38.513 1.00 66.38 209 GLU A O 1
ATOM 1639 N N . SER A 1 210 ? -2.506 -3.845 38.432 1.00 64.31 210 SER A N 1
ATOM 1640 C CA . SER A 1 210 ? -1.544 -3.985 39.493 1.00 64.31 210 SER A CA 1
ATOM 1641 C C . SER A 1 210 ? -2.441 -4.447 40.602 1.00 64.31 210 SER A C 1
ATOM 1643 O O . SER A 1 210 ? -3.488 -3.838 40.826 1.00 64.31 210 SER A O 1
ATOM 1645 N N . LYS A 1 211 ? -2.151 -5.637 41.123 1.00 61.44 211 LYS A N 1
ATOM 1646 C CA . LYS A 1 211 ? -2.946 -6.251 42.164 1.00 61.44 211 LYS A CA 1
ATOM 1647 C C . LYS A 1 211 ? -2.843 -5.315 43.369 1.00 61.44 211 LYS A C 1
ATOM 1649 O O . LYS A 1 211 ? -2.179 -5.642 44.344 1.00 61.44 211 LYS A O 1
ATOM 1654 N N . HIS A 1 212 ? -3.560 -4.196 43.351 1.00 58.59 212 HIS A N 1
ATOM 1655 C CA . HIS A 1 212 ? -4.419 -3.775 44.418 1.00 58.59 212 HIS A CA 1
ATOM 1656 C C . HIS A 1 212 ? -5.362 -4.954 44.625 1.00 58.59 212 HIS A C 1
ATOM 1658 O O . HIS A 1 212 ? -6.542 -4.937 44.300 1.00 58.59 212 HIS A O 1
ATOM 1664 N N . ARG A 1 213 ? -4.793 -6.015 45.218 1.00 59.34 213 ARG A N 1
ATOM 1665 C CA . ARG A 1 213 ? -5.402 -6.613 46.381 1.00 59.34 213 ARG A CA 1
ATOM 1666 C C . ARG A 1 213 ? -5.924 -5.406 47.155 1.00 59.34 213 ARG A C 1
ATOM 1668 O O . ARG A 1 213 ? -5.086 -4.595 47.561 1.00 59.34 213 ARG A O 1
ATOM 1675 N N . PRO A 1 214 ? -7.245 -5.190 47.250 1.00 67.75 214 PRO A N 1
ATOM 1676 C CA . PRO A 1 214 ? -7.728 -4.320 48.298 1.00 67.75 214 PRO A CA 1
ATOM 1677 C C . PRO A 1 214 ? -7.039 -4.848 49.549 1.00 67.75 214 PRO A C 1
ATOM 1679 O O . PRO A 1 214 ? -7.164 -6.040 49.853 1.00 67.75 214 PRO A O 1
ATOM 1682 N N . ASP A 1 215 ? -6.183 -4.016 50.146 1.00 62.56 215 ASP A N 1
ATOM 1683 C CA . ASP A 1 215 ? -5.631 -4.299 51.456 1.00 62.56 215 ASP A CA 1
ATOM 1684 C C . ASP A 1 215 ? -6.832 -4.727 52.278 1.00 62.56 215 ASP A C 1
ATOM 1686 O O . ASP A 1 215 ? -7.812 -3.987 52.416 1.00 62.56 215 ASP A O 1
ATOM 1690 N N . SER A 1 216 ? -6.803 -5.988 52.697 1.00 64.88 216 SER A N 1
ATOM 1691 C CA . SER A 1 216 ? -7.717 -6.509 53.692 1.00 64.88 216 SER A CA 1
ATOM 1692 C C . SER A 1 216 ? -7.902 -5.416 54.744 1.00 64.88 216 SER A C 1
ATOM 1694 O O . SER A 1 216 ? -6.883 -4.895 55.210 1.00 64.88 216 SER A O 1
ATOM 1696 N N . PRO A 1 217 ? -9.149 -5.021 55.069 1.00 72.81 217 PRO A N 1
ATOM 1697 C CA . PRO A 1 217 ? -9.390 -3.943 56.013 1.00 72.81 217 PRO A CA 1
ATOM 1698 C C . PRO A 1 217 ? -8.542 -4.203 57.262 1.00 72.81 217 PRO A C 1
ATOM 1700 O O . PRO A 1 217 ? -8.578 -5.330 57.773 1.00 72.81 217 PRO A O 1
ATOM 1703 N N . PRO A 1 218 ? -7.728 -3.229 57.714 1.00 67.88 218 PRO A N 1
ATOM 1704 C CA . PRO A 1 218 ? -6.916 -3.417 58.900 1.00 67.88 218 PRO A CA 1
ATOM 1705 C C . PRO A 1 218 ? -7.858 -3.804 60.035 1.00 67.88 218 PRO A C 1
ATOM 1707 O O . PRO A 1 218 ? -8.808 -3.082 60.344 1.00 67.88 218 PRO A O 1
ATOM 1710 N N . LEU A 1 219 ? -7.629 -4.986 60.609 1.00 70.50 219 LEU A N 1
ATOM 1711 C CA . LEU A 1 219 ? -8.329 -5.412 61.811 1.00 70.50 219 LEU A CA 1
ATOM 1712 C C . LEU A 1 219 ? -8.204 -4.291 62.860 1.00 70.50 219 LEU A C 1
ATOM 1714 O O . LEU A 1 219 ? -7.113 -3.731 63.015 1.00 70.50 219 LEU A O 1
ATOM 1718 N N . PRO A 1 220 ? -9.291 -3.944 63.568 1.00 64.38 220 PRO A N 1
ATOM 1719 C CA . PRO A 1 220 ? -9.272 -2.899 64.577 1.00 64.38 220 PRO A CA 1
ATOM 1720 C C . PRO A 1 220 ? -8.379 -3.344 65.737 1.00 64.38 220 PRO A C 1
ATOM 1722 O O . PRO A 1 220 ? -8.773 -4.158 66.569 1.00 64.38 220 PRO A O 1
ATOM 1725 N N . VAL A 1 221 ? -7.157 -2.819 65.784 1.00 64.50 221 VAL A N 1
ATOM 1726 C CA . VAL A 1 221 ? -6.298 -2.910 66.966 1.00 64.50 221 VAL A CA 1
ATOM 1727 C C . VAL A 1 221 ? -6.748 -1.833 67.959 1.00 64.50 221 VAL A C 1
ATOM 1729 O O . VAL A 1 221 ? -6.840 -0.662 67.580 1.00 64.50 221 VAL A O 1
ATOM 1732 N N . PRO A 1 222 ? -7.060 -2.196 69.215 1.00 60.69 222 PRO A N 1
ATOM 1733 C CA . PRO A 1 222 ? -7.494 -1.243 70.219 1.00 60.69 222 PRO A CA 1
ATOM 1734 C C . PRO A 1 222 ? -6.342 -0.334 70.658 1.00 60.69 222 PRO A C 1
ATOM 1736 O O . PRO A 1 222 ? -5.247 -0.781 70.985 1.00 60.69 222 PRO A O 1
ATOM 1739 N N . SER A 1 223 ? -6.671 0.955 70.645 1.00 58.69 223 SER A N 1
ATOM 1740 C CA . SER A 1 223 ? -6.115 2.089 71.383 1.00 58.69 223 SER A CA 1
ATOM 1741 C C . SER A 1 223 ? -5.037 1.785 72.435 1.00 58.69 223 SER A C 1
ATOM 1743 O O . SER A 1 223 ? -5.299 1.114 73.433 1.00 58.69 223 SER A O 1
ATOM 1745 N N . ALA A 1 224 ? -3.875 2.420 72.283 1.00 51.44 224 ALA A N 1
ATOM 1746 C CA . ALA A 1 224 ? -3.051 2.834 73.411 1.00 51.44 224 ALA A CA 1
ATOM 1747 C C . ALA A 1 224 ? -2.441 4.209 73.110 1.00 51.44 224 ALA A C 1
ATOM 1749 O O . ALA A 1 224 ? -1.646 4.391 72.188 1.00 51.44 224 ALA A O 1
ATOM 1750 N N . GLU A 1 225 ? -2.892 5.179 73.896 1.00 58.19 225 GLU A N 1
ATOM 1751 C CA . GLU A 1 225 ? -2.402 6.544 73.990 1.00 58.19 225 GLU A CA 1
ATOM 1752 C C . GLU A 1 225 ? -0.888 6.585 74.228 1.00 58.19 225 GLU A C 1
ATOM 1754 O O . GLU A 1 225 ? -0.376 5.882 75.095 1.00 58.19 225 GLU A O 1
ATOM 1759 N N . SER A 1 226 ? -0.174 7.482 73.543 1.00 51.41 226 SER A N 1
ATOM 1760 C CA . SER A 1 226 ? 1.019 8.110 74.118 1.00 51.41 226 SER A CA 1
ATOM 1761 C C . SER A 1 226 ? 1.447 9.342 73.317 1.00 51.41 226 SER A C 1
ATOM 1763 O O . SER A 1 226 ? 2.076 9.273 72.269 1.00 51.41 226 SER A O 1
ATOM 1765 N N . SER A 1 227 ? 1.050 10.489 73.859 1.00 53.84 227 SER A N 1
ATOM 1766 C CA . SER A 1 227 ? 1.901 11.642 74.170 1.00 53.84 227 SER A CA 1
ATOM 1767 C C . SER A 1 227 ? 3.073 12.053 73.258 1.00 53.84 227 SER A C 1
ATOM 1769 O O . SER A 1 227 ? 4.102 11.399 73.191 1.00 53.84 227 SER A O 1
ATOM 1771 N N . ARG A 1 228 ? 2.986 13.338 72.868 1.00 53.69 228 ARG A N 1
ATOM 1772 C CA . ARG A 1 228 ? 4.022 14.390 73.002 1.00 53.69 228 ARG A CA 1
ATOM 1773 C C . ARG A 1 228 ? 5.343 14.181 72.239 1.00 53.69 228 ARG A C 1
ATOM 1775 O O . ARG A 1 228 ? 6.187 13.404 72.649 1.00 53.69 228 ARG A O 1
ATOM 1782 N N . SER A 1 229 ? 5.669 15.113 71.342 1.00 49.47 229 SER A N 1
ATOM 1783 C CA . SER A 1 229 ? 6.638 16.184 71.647 1.00 49.47 229 SER A CA 1
ATOM 1784 C C . SER A 1 229 ? 6.956 17.038 70.415 1.00 49.47 229 SER A C 1
ATOM 1786 O O . SER A 1 229 ? 7.036 16.573 69.285 1.00 49.47 229 SER A O 1
ATOM 1788 N N . ARG A 1 230 ? 7.138 18.326 70.692 1.00 54.34 230 ARG A N 1
ATOM 1789 C CA . ARG A 1 230 ? 7.518 19.425 69.803 1.00 54.34 230 ARG A CA 1
ATOM 1790 C C . ARG A 1 230 ? 8.912 19.216 69.196 1.00 54.34 230 ARG A C 1
ATOM 1792 O O . ARG A 1 230 ? 9.823 18.846 69.931 1.00 54.34 230 ARG A O 1
ATOM 1799 N N . LYS A 1 231 ? 9.142 19.738 67.984 1.00 56.38 231 LYS A N 1
ATOM 1800 C CA . LYS A 1 231 ? 10.287 20.641 67.742 1.00 56.38 231 LYS A CA 1
ATOM 1801 C C . LYS A 1 231 ? 10.103 21.497 66.481 1.00 56.38 231 LYS A C 1
ATOM 1803 O O . LYS A 1 231 ? 10.097 20.998 65.366 1.00 56.38 231 LYS A O 1
ATOM 1808 N N . ARG A 1 232 ? 9.972 22.812 66.706 1.00 51.56 232 ARG A N 1
ATOM 1809 C CA . ARG A 1 232 ? 10.360 23.888 65.773 1.00 51.56 232 ARG A CA 1
ATOM 1810 C C . ARG A 1 232 ? 11.846 23.728 65.413 1.00 51.56 232 ARG A C 1
ATOM 1812 O O . ARG A 1 232 ? 12.580 23.198 66.244 1.00 51.56 232 ARG A O 1
ATOM 1819 N N . THR A 1 233 ? 12.320 24.223 64.266 1.00 54.22 233 THR A N 1
ATOM 1820 C CA . THR A 1 233 ? 13.098 25.481 64.035 1.00 54.22 233 THR A CA 1
ATOM 1821 C C . THR A 1 233 ? 13.508 25.544 62.522 1.00 54.22 233 THR A C 1
ATOM 1823 O O . THR A 1 233 ? 13.022 24.682 61.796 1.00 54.22 233 THR A O 1
ATOM 1826 N N . PRO A 1 234 ? 14.239 26.551 61.975 1.00 59.09 234 PRO A N 1
ATOM 1827 C CA . PRO A 1 234 ? 13.768 27.394 60.862 1.00 59.09 234 PRO A CA 1
ATOM 1828 C C . PRO A 1 234 ? 14.628 27.351 59.561 1.00 59.09 234 PRO A C 1
ATOM 1830 O O . PRO A 1 234 ? 15.663 26.697 59.528 1.00 59.09 234 PRO A O 1
ATOM 1833 N N . GLU A 1 235 ? 14.140 28.062 58.525 1.00 53.97 235 GLU A N 1
ATOM 1834 C CA . GLU A 1 235 ? 14.793 28.841 57.424 1.00 53.97 235 GLU A CA 1
ATOM 1835 C C . GLU A 1 235 ? 16.349 28.923 57.388 1.00 53.97 235 GLU A C 1
ATOM 1837 O O . GLU A 1 235 ? 16.937 28.936 58.472 1.00 53.97 235 GLU A O 1
ATOM 1842 N N . PRO A 1 236 ? 17.046 29.130 56.227 1.00 58.53 236 PRO A N 1
ATOM 1843 C CA . PRO A 1 236 ? 16.677 30.136 55.201 1.00 58.53 236 PRO A CA 1
ATOM 1844 C C . PRO A 1 236 ? 17.108 29.909 53.719 1.00 58.53 236 PRO A C 1
ATOM 1846 O O . PRO A 1 236 ? 18.065 29.208 53.413 1.00 58.53 236 PRO A O 1
ATOM 1849 N N . GLY A 1 237 ? 16.483 30.681 52.817 1.00 39.22 237 GLY A N 1
ATOM 1850 C CA . GLY A 1 237 ? 17.205 31.509 51.830 1.00 39.22 237 GLY A CA 1
ATOM 1851 C C . GLY A 1 237 ? 17.508 30.956 50.425 1.00 39.22 237 GLY A C 1
ATOM 1852 O O . GLY A 1 237 ? 18.275 30.014 50.268 1.00 39.22 237 GLY A O 1
ATOM 1853 N N . GLY A 1 238 ? 17.042 31.675 49.388 1.00 38.12 238 GLY A N 1
ATOM 1854 C CA . GLY A 1 238 ? 17.717 31.686 48.079 1.00 38.12 238 GLY A CA 1
ATOM 1855 C C . GLY A 1 238 ? 16.893 32.069 46.838 1.00 38.12 238 GLY A C 1
ATOM 1856 O O . GLY A 1 238 ? 16.408 31.179 46.160 1.00 38.12 238 GLY A O 1
ATOM 1857 N N . ALA A 1 239 ? 16.829 33.382 46.549 1.00 46.56 239 ALA A N 1
ATOM 1858 C CA . ALA A 1 239 ? 16.787 34.084 45.239 1.00 46.56 239 ALA A CA 1
ATOM 1859 C C . ALA A 1 239 ? 15.818 33.608 44.117 1.00 46.56 239 ALA A C 1
ATOM 1861 O O . ALA A 1 239 ? 15.910 32.493 43.628 1.00 46.56 239 ALA A O 1
ATOM 1862 N N . ALA A 1 240 ? 14.814 34.386 43.685 1.00 44.12 240 ALA A N 1
ATOM 1863 C CA . ALA A 1 240 ? 14.821 35.679 42.963 1.00 44.12 240 ALA A CA 1
ATOM 1864 C C . ALA A 1 240 ? 15.096 35.582 41.441 1.00 44.12 240 ALA A C 1
ATOM 1866 O O . ALA A 1 240 ? 16.218 35.296 41.039 1.00 44.12 240 ALA A O 1
ATOM 1867 N N . SER A 1 241 ? 14.056 35.882 40.640 1.00 52.16 241 SER A N 1
ATOM 1868 C CA . SER A 1 241 ? 14.017 36.576 39.322 1.00 52.16 241 SER A CA 1
ATOM 1869 C C . SER A 1 241 ? 12.729 36.143 38.583 1.00 52.16 241 SER A C 1
ATOM 1871 O O . SER A 1 241 ? 12.536 34.962 38.317 1.00 52.16 241 SER A O 1
ATOM 1873 N N . GLU A 1 242 ? 11.672 36.967 38.557 1.00 42.75 242 GLU A N 1
ATOM 1874 C CA . GLU A 1 242 ? 11.316 37.906 37.464 1.00 42.75 242 GLU A CA 1
ATOM 1875 C C . GLU A 1 242 ? 11.177 37.199 36.096 1.00 42.75 242 GLU A C 1
ATOM 1877 O O . GLU A 1 242 ? 12.117 36.630 35.572 1.00 42.75 242 GLU A O 1
ATOM 1882 N N . SER A 1 243 ? 10.037 37.196 35.406 1.00 51.53 243 SER A N 1
ATOM 1883 C CA . SER A 1 243 ? 9.297 38.380 34.976 1.00 51.53 243 SER A CA 1
ATOM 1884 C C . SER A 1 243 ? 7.979 37.994 34.280 1.00 51.53 243 SER A C 1
ATOM 1886 O O . SER A 1 243 ? 7.724 36.856 33.891 1.00 51.53 243 SER A O 1
ATOM 1888 N N . LEU A 1 244 ? 7.123 39.004 34.189 1.00 46.72 244 LEU A N 1
ATOM 1889 C CA . LEU A 1 244 ? 5.724 39.017 33.792 1.00 46.72 244 LEU A CA 1
ATOM 1890 C C . LEU A 1 244 ? 5.516 38.815 32.282 1.00 46.72 244 LEU A C 1
ATOM 1892 O O . LEU A 1 244 ? 6.199 39.433 31.475 1.00 46.72 244 LEU A O 1
ATOM 1896 N N . SER A 1 245 ? 4.429 38.146 31.897 1.00 48.06 245 SER A N 1
ATOM 1897 C CA . SER A 1 245 ? 3.526 38.726 30.894 1.00 48.06 245 SER A CA 1
ATOM 1898 C C . SER A 1 245 ? 2.105 38.197 31.068 1.00 48.06 245 SER A C 1
ATOM 1900 O O . SER A 1 245 ? 1.829 37.001 31.125 1.00 48.06 245 SER A O 1
ATOM 1902 N N . ALA A 1 246 ? 1.199 39.151 31.238 1.00 41.56 246 ALA A N 1
ATOM 1903 C CA . ALA A 1 246 ? -0.223 38.955 31.385 1.00 41.56 246 ALA A CA 1
ATOM 1904 C C . ALA A 1 246 ? -0.871 38.775 30.010 1.00 41.56 246 ALA A C 1
ATOM 1906 O O . ALA A 1 246 ? -0.581 39.540 29.097 1.00 41.56 246 ALA A O 1
ATOM 1907 N N . ASN A 1 247 ? -1.847 37.873 29.902 1.00 43.22 247 ASN A N 1
ATOM 1908 C CA . ASN A 1 247 ? -3.036 38.170 29.113 1.00 43.22 247 ASN A CA 1
ATOM 1909 C C . ASN A 1 247 ? -4.275 37.505 29.717 1.00 43.22 247 ASN A C 1
ATOM 1911 O O . ASN A 1 247 ? -4.340 36.302 29.951 1.00 43.22 247 ASN A O 1
ATOM 1915 N N . LYS A 1 248 ? -5.232 38.374 30.046 1.00 47.19 248 LYS A N 1
ATOM 1916 C CA . LYS A 1 248 ? -6.537 38.097 30.645 1.00 47.19 248 LYS A CA 1
ATOM 1917 C C . LYS A 1 248 ? -7.590 37.918 29.544 1.00 47.19 248 LYS A C 1
ATOM 1919 O O . LYS A 1 248 ? -7.466 38.532 28.491 1.00 47.19 248 LYS A O 1
ATOM 1924 N N . ARG A 1 249 ? -8.708 37.292 29.953 1.00 42.44 249 ARG A N 1
ATOM 1925 C CA . ARG A 1 249 ? -10.079 37.295 29.375 1.00 42.44 249 ARG A CA 1
ATOM 1926 C C . ARG A 1 249 ? -10.327 36.257 28.266 1.00 42.44 249 ARG A C 1
ATOM 1928 O O . ARG A 1 249 ? -9.522 36.133 27.367 1.00 42.44 249 ARG A O 1
ATOM 1935 N N . ALA A 1 250 ? -11.434 35.509 28.239 1.00 40.53 250 ALA A N 1
ATOM 1936 C CA . ALA A 1 250 ? -12.628 35.477 29.085 1.00 40.53 250 ALA A CA 1
ATOM 1937 C C . ALA A 1 250 ? -13.364 34.121 28.965 1.00 40.53 250 ALA A C 1
ATOM 1939 O O . ALA A 1 250 ? -13.349 33.472 27.927 1.00 40.53 250 ALA A O 1
ATOM 1940 N N . ARG A 1 251 ? -14.035 33.764 30.067 1.00 49.75 251 ARG A N 1
ATOM 1941 C CA . ARG A 1 251 ? -15.158 32.814 30.240 1.00 49.75 251 ARG A CA 1
ATOM 1942 C C . ARG A 1 251 ? -16.337 33.144 29.295 1.00 49.75 251 ARG A C 1
ATOM 1944 O O . ARG A 1 251 ? -16.445 34.319 28.940 1.00 49.75 251 ARG A O 1
ATOM 1951 N N . PRO A 1 252 ? -17.258 32.205 28.962 1.00 54.69 252 PRO A N 1
ATOM 1952 C CA . PRO A 1 252 ? -18.327 31.751 29.895 1.00 54.69 252 PRO A CA 1
ATOM 1953 C C . PRO A 1 252 ? -18.707 30.244 29.780 1.00 54.69 252 PRO A C 1
ATOM 1955 O O . PRO A 1 252 ? -18.755 29.685 28.698 1.00 54.69 252 PRO A O 1
ATOM 1958 N N . THR A 1 253 ? -18.775 29.472 30.875 1.00 41.50 253 THR A N 1
ATOM 1959 C CA . THR A 1 253 ? -19.958 29.050 31.685 1.00 41.50 253 THR A CA 1
ATOM 1960 C C . THR A 1 253 ? -21.105 28.306 30.980 1.00 41.50 253 THR A C 1
ATOM 1962 O O . THR A 1 253 ? -21.844 28.929 30.224 1.00 41.50 253 THR A O 1
ATOM 1965 N N . LYS A 1 254 ? -21.334 27.052 31.426 1.00 42.38 254 LYS A N 1
ATOM 1966 C CA . LYS A 1 254 ? -22.586 26.401 31.922 1.00 42.38 254 LYS A CA 1
ATOM 1967 C C . LYS A 1 254 ? -22.553 24.906 31.536 1.00 42.38 254 LYS A C 1
ATOM 1969 O O . LYS A 1 254 ? -22.561 24.593 30.360 1.00 42.38 254 LYS A O 1
ATOM 1974 N N . ALA A 1 255 ? -22.266 23.956 32.429 1.00 40.38 255 ALA A N 1
ATOM 1975 C CA . ALA A 1 255 ? -23.059 23.455 33.563 1.00 40.38 255 ALA A CA 1
ATOM 1976 C C . ALA A 1 255 ? -24.421 22.866 33.145 1.00 40.38 255 ALA A C 1
ATOM 1978 O O . ALA A 1 255 ? -25.377 23.604 32.934 1.00 40.38 255 ALA A O 1
ATOM 1979 N N . SER A 1 256 ? -24.491 21.534 33.087 1.00 41.78 256 SER A N 1
ATOM 1980 C CA . SER A 1 256 ? -25.725 20.745 33.160 1.00 41.78 256 SER A CA 1
ATOM 1981 C C . SER A 1 256 ? -25.370 19.347 33.669 1.00 41.78 256 SER A C 1
ATOM 1983 O O . SER A 1 256 ? -25.050 18.444 32.902 1.00 41.78 256 SER A O 1
ATOM 1985 N N . SER A 1 257 ? -25.372 19.211 34.993 1.00 40.94 257 SER A N 1
ATOM 1986 C CA . SER A 1 257 ? -25.395 17.940 35.708 1.00 40.94 257 SER A CA 1
ATOM 1987 C C . SER A 1 257 ? -26.838 17.445 35.783 1.00 40.94 257 SER A C 1
ATOM 1989 O O . SER A 1 257 ? -27.691 18.170 36.298 1.00 40.94 257 SER A O 1
ATOM 1991 N N . LEU A 1 258 ? -27.104 16.215 35.351 1.00 46.62 258 LEU A N 1
ATOM 1992 C CA . LEU A 1 258 ? -28.336 15.512 35.699 1.00 46.62 258 LEU A CA 1
ATOM 1993 C C . LEU A 1 258 ? -27.993 14.240 36.468 1.00 46.62 258 LEU A C 1
ATOM 1995 O O . LEU A 1 258 ? -27.385 13.304 35.960 1.00 46.62 258 LEU A O 1
ATOM 1999 N N . VAL A 1 259 ? -28.372 14.304 37.738 1.00 44.03 259 VAL A N 1
ATOM 2000 C CA . VAL A 1 259 ? -28.426 13.249 38.740 1.00 44.03 259 VAL A CA 1
ATOM 2001 C C . VAL A 1 259 ? -29.778 12.550 38.590 1.00 44.03 259 VAL A C 1
ATOM 2003 O O . VAL A 1 259 ? -30.808 13.213 38.678 1.00 44.03 259 VAL A O 1
ATOM 2006 N N . VAL A 1 260 ? -29.787 11.228 38.421 1.00 49.81 260 VAL A N 1
ATOM 2007 C CA . VAL A 1 260 ? -30.954 10.346 38.634 1.00 49.81 260 VAL A CA 1
ATOM 2008 C C . VAL A 1 260 ? -30.395 9.091 39.311 1.00 49.81 260 VAL A C 1
ATOM 2010 O O . VAL A 1 260 ? -29.613 8.368 38.710 1.00 49.81 260 VAL A O 1
ATOM 2013 N N . LYS A 1 261 ? -30.381 9.044 40.644 1.00 52.72 261 LYS A N 1
ATOM 2014 C CA . LYS A 1 261 ? -31.399 8.524 41.578 1.00 52.72 261 LYS A CA 1
ATOM 2015 C C . LYS A 1 261 ? -31.649 7.010 41.454 1.00 52.72 261 LYS A C 1
ATOM 2017 O O . LYS A 1 261 ? -32.141 6.515 40.449 1.00 52.72 261 LYS A O 1
ATOM 2022 N N . GLN A 1 262 ? -31.271 6.345 42.543 1.00 39.88 262 GLN A N 1
ATOM 2023 C CA . GLN A 1 262 ? -31.374 4.933 42.903 1.00 39.88 262 GLN A CA 1
ATOM 2024 C C . GLN A 1 262 ? -32.809 4.392 43.063 1.00 39.88 262 GLN A C 1
ATOM 2026 O O . GLN A 1 262 ? -33.733 5.148 43.354 1.00 39.88 262 GLN A O 1
ATOM 2031 N N . GLU A 1 263 ? -32.855 3.051 43.027 1.00 40.19 263 GLU A N 1
ATOM 2032 C CA . GLU A 1 263 ? -33.730 2.105 43.750 1.00 40.19 263 GLU A CA 1
ATOM 2033 C C . GLU A 1 263 ? -35.200 1.927 43.335 1.00 40.19 263 GLU A C 1
ATOM 2035 O O . GLU A 1 263 ? -36.052 2.768 43.597 1.00 40.19 263 GLU A O 1
ATOM 2040 N N . ALA A 1 264 ? -35.511 0.714 42.849 1.00 39.94 264 ALA A N 1
ATOM 2041 C CA . ALA A 1 264 ? -36.522 -0.153 43.464 1.00 39.94 264 ALA A CA 1
ATOM 2042 C C . ALA A 1 264 ? -36.346 -1.615 43.006 1.00 39.94 264 ALA A C 1
ATOM 2044 O O . ALA A 1 264 ? -36.399 -1.930 41.820 1.00 39.94 264 ALA A O 1
ATOM 2045 N N . ALA A 1 265 ? -36.164 -2.505 43.980 1.00 48.22 265 ALA A N 1
ATOM 2046 C CA . ALA A 1 265 ? -36.352 -3.940 43.851 1.00 48.22 265 ALA A CA 1
ATOM 2047 C C . ALA A 1 265 ? -37.851 -4.262 43.922 1.00 48.22 265 ALA A C 1
ATOM 2049 O O . ALA A 1 265 ? -38.483 -3.889 44.906 1.00 48.22 265 ALA A O 1
ATOM 2050 N N . VAL A 1 266 ? -38.410 -4.983 42.943 1.00 41.22 266 VAL A N 1
ATOM 2051 C CA . VAL A 1 266 ? -39.717 -5.653 43.069 1.00 41.22 266 VAL A CA 1
ATOM 2052 C C . VAL A 1 266 ? -39.751 -6.913 42.193 1.00 41.22 266 VAL A C 1
ATOM 2054 O O . VAL A 1 266 ? -39.677 -6.827 40.975 1.00 41.22 266 VAL A O 1
ATOM 2057 N N . GLY A 1 267 ? -39.939 -8.067 42.840 1.00 37.69 267 GLY A N 1
ATOM 2058 C CA . GLY A 1 267 ? -40.876 -9.096 42.373 1.00 37.69 267 GLY A CA 1
ATOM 2059 C C . GLY A 1 267 ? -40.389 -10.141 41.369 1.00 37.69 267 GLY A C 1
ATOM 2060 O O . GLY A 1 267 ? -40.651 -10.031 40.178 1.00 37.69 267 GLY A O 1
ATOM 2061 N N . ASN A 1 268 ? -39.868 -11.259 41.885 1.00 42.25 268 ASN A N 1
ATOM 2062 C CA . ASN A 1 268 ? -40.039 -12.563 41.239 1.00 42.25 268 ASN A CA 1
ATOM 2063 C C . ASN A 1 268 ? -41.538 -12.905 41.216 1.00 42.25 268 ASN A C 1
ATOM 2065 O O . ASN A 1 268 ? -42.090 -13.321 42.236 1.00 42.25 268 ASN A O 1
ATOM 2069 N N . VAL A 1 269 ? -42.191 -12.745 40.066 1.00 39.84 269 VAL A N 1
ATOM 2070 C CA . VAL A 1 269 ? -43.535 -13.280 39.824 1.00 39.84 269 VAL A CA 1
ATOM 2071 C C . VAL A 1 269 ? -43.402 -14.492 38.910 1.00 39.84 269 VAL A C 1
ATOM 2073 O O . VAL A 1 269 ? -43.157 -14.379 37.714 1.00 39.84 269 VAL A O 1
ATOM 2076 N N . ASN A 1 270 ? -43.570 -15.669 39.507 1.00 41.69 270 ASN A N 1
ATOM 2077 C CA . ASN A 1 270 ? -43.793 -16.925 38.804 1.00 41.69 270 ASN A CA 1
ATOM 2078 C C . ASN A 1 270 ? -45.218 -16.888 38.222 1.00 41.69 270 ASN A C 1
ATOM 2080 O O . ASN A 1 270 ? -46.170 -17.327 38.867 1.00 41.69 270 ASN A O 1
ATOM 2084 N N . VAL A 1 271 ? -45.384 -16.328 37.022 1.00 41.44 271 VAL A N 1
ATOM 2085 C CA . VAL A 1 271 ? -46.616 -16.496 36.241 1.00 41.44 271 VAL A CA 1
ATOM 2086 C C . VAL A 1 271 ? -46.431 -17.733 35.371 1.00 41.44 271 VAL A C 1
ATOM 2088 O O . VAL A 1 271 ? -45.814 -17.683 34.311 1.00 41.44 271 VAL A O 1
ATOM 2091 N N . LYS A 1 272 ? -46.974 -18.867 35.827 1.00 45.56 272 LYS A N 1
ATOM 2092 C CA . LYS A 1 272 ? -47.351 -19.967 34.933 1.00 45.56 272 LYS A CA 1
ATOM 2093 C C . LYS A 1 272 ? -48.494 -19.458 34.057 1.00 45.56 272 LYS A C 1
ATOM 2095 O O . LYS A 1 272 ? -49.658 -19.577 34.427 1.00 45.56 272 LYS A O 1
ATOM 2100 N N . GLN A 1 273 ? -48.151 -18.831 32.940 1.00 40.94 273 GLN A N 1
ATOM 2101 C CA . GLN A 1 273 ? -49.100 -18.565 31.873 1.00 40.94 273 GLN A CA 1
ATOM 2102 C C . GLN A 1 273 ? -49.031 -19.767 30.933 1.00 40.94 273 GLN A C 1
ATOM 2104 O O . GLN A 1 273 ? -48.085 -19.916 30.165 1.00 40.94 273 GLN A O 1
ATOM 2109 N N . GLU A 1 274 ? -50.004 -20.667 31.060 1.00 48.78 274 GLU A N 1
ATOM 2110 C CA . GLU A 1 274 ? -50.312 -21.651 30.026 1.00 48.78 274 GLU A CA 1
ATOM 2111 C C . GLU A 1 274 ? -50.827 -20.879 28.807 1.00 48.78 274 GLU A C 1
ATOM 2113 O O . GLU A 1 274 ? -52.015 -20.602 28.663 1.00 48.78 274 GLU A O 1
ATOM 2118 N N . LEU A 1 275 ? -49.890 -20.437 27.971 1.00 45.81 275 LEU A N 1
ATOM 2119 C CA . LEU A 1 275 ? -50.159 -19.900 26.649 1.00 45.81 275 LEU A CA 1
ATOM 2120 C C . LEU A 1 275 ? -50.170 -21.075 25.672 1.00 45.81 275 LEU A C 1
ATOM 2122 O O . LEU A 1 275 ? -49.135 -21.514 25.176 1.00 45.81 275 LEU A O 1
ATOM 2126 N N . LEU A 1 276 ? -51.376 -21.588 25.433 1.00 51.59 276 LEU A N 1
ATOM 2127 C CA . LEU A 1 276 ? -51.738 -22.280 24.202 1.00 51.59 276 LEU A CA 1
ATOM 2128 C C . LEU A 1 276 ? -51.583 -21.271 23.053 1.00 51.59 276 LEU A C 1
ATOM 2130 O O . LEU A 1 276 ? -52.511 -20.531 22.739 1.00 51.59 276 LEU A O 1
ATOM 2134 N N . PHE A 1 277 ? -50.373 -21.174 22.502 1.00 42.16 277 PHE A N 1
ATOM 2135 C CA . PHE A 1 277 ? -50.140 -20.523 21.219 1.00 42.16 277 PHE A CA 1
ATOM 2136 C C . PHE A 1 277 ? -50.465 -21.530 20.117 1.00 42.16 277 PHE A C 1
ATOM 2138 O O . PHE A 1 277 ? -49.847 -22.592 20.051 1.00 42.16 277 PHE A O 1
ATOM 2145 N N . ASP A 1 278 ? -51.444 -21.183 19.283 1.00 51.81 278 ASP A N 1
ATOM 2146 C CA . ASP A 1 278 ? -51.728 -21.845 18.011 1.00 51.81 278 ASP A CA 1
ATOM 2147 C C . ASP A 1 278 ? -50.438 -21.918 17.177 1.00 51.81 278 ASP A C 1
ATOM 2149 O O . ASP A 1 278 ? -49.917 -20.902 16.713 1.00 51.81 278 ASP A O 1
ATOM 2153 N N . SER A 1 279 ? -49.900 -23.130 17.026 1.00 52.47 279 SER A N 1
ATOM 2154 C CA . SER A 1 279 ? -48.584 -23.427 16.444 1.00 52.47 279 SER A CA 1
ATOM 2155 C C . SER A 1 279 ? -48.562 -23.496 14.915 1.00 52.47 279 SER A C 1
ATOM 2157 O O . SER A 1 279 ? -47.596 -23.994 14.348 1.00 52.47 279 SER A O 1
ATOM 2159 N N . ASP A 1 280 ? -49.600 -23.022 14.231 1.00 57.19 280 ASP A N 1
ATOM 2160 C CA . ASP A 1 280 ? -49.809 -23.365 12.817 1.00 57.19 280 ASP A CA 1
ATOM 2161 C C . ASP A 1 280 ? -49.394 -22.256 11.829 1.00 57.19 280 ASP A C 1
ATOM 2163 O O . ASP A 1 280 ? -49.557 -22.414 10.619 1.00 57.19 280 ASP A O 1
ATOM 2167 N N . VAL A 1 281 ? -48.837 -21.132 12.305 1.00 56.81 281 VAL A N 1
ATOM 2168 C CA . VAL A 1 281 ? -48.482 -19.983 11.439 1.00 56.81 281 VAL A CA 1
ATOM 2169 C C . VAL A 1 281 ? -46.987 -19.917 11.079 1.00 56.81 281 VAL A C 1
ATOM 2171 O O . VAL A 1 281 ? -46.655 -19.424 10.002 1.00 56.81 281 VAL A O 1
ATOM 2174 N N . GLU A 1 282 ? -46.074 -20.469 11.888 1.00 57.97 282 GLU A N 1
ATOM 2175 C CA . GLU A 1 282 ? -44.625 -20.416 11.587 1.00 57.97 282 GLU A CA 1
ATOM 2176 C C . GLU A 1 282 ? -44.164 -21.444 10.528 1.00 57.97 282 GLU A C 1
ATOM 2178 O O . GLU A 1 282 ? -43.125 -21.262 9.886 1.00 57.97 282 GLU A O 1
ATOM 2183 N N . ASP A 1 283 ? -44.958 -22.486 10.260 1.00 68.75 283 ASP A N 1
ATOM 2184 C CA . ASP A 1 283 ? -44.591 -23.545 9.306 1.00 68.75 283 ASP A CA 1
ATOM 2185 C C . ASP A 1 283 ? -44.686 -23.109 7.829 1.00 68.75 283 ASP A C 1
ATOM 2187 O O . ASP A 1 283 ? -44.007 -23.669 6.958 1.00 68.75 283 ASP A O 1
ATOM 2191 N N . VAL A 1 284 ? -45.487 -22.084 7.515 1.00 75.94 284 VAL A N 1
ATOM 2192 C CA . VAL A 1 284 ? -45.665 -21.615 6.128 1.00 75.94 284 VAL A CA 1
ATOM 2193 C C . VAL A 1 284 ? -44.454 -20.804 5.656 1.00 75.94 284 VAL A C 1
ATOM 2195 O O . VAL A 1 284 ? -43.936 -21.063 4.566 1.00 75.94 284 VAL A O 1
ATOM 2198 N N . GLU A 1 285 ? -43.935 -19.889 6.481 1.00 85.62 285 GLU A N 1
ATOM 2199 C CA . GLU A 1 285 ? -42.769 -19.067 6.117 1.00 85.62 285 GLU A CA 1
ATOM 2200 C C . GLU A 1 285 ? -41.492 -19.909 5.980 1.00 85.62 285 GLU A C 1
ATOM 2202 O O . GLU A 1 285 ? -40.715 -19.730 5.034 1.00 85.62 285 GLU A O 1
ATOM 2207 N N . MET A 1 286 ? -41.297 -20.895 6.862 1.00 85.75 286 MET A N 1
ATOM 2208 C CA . MET A 1 286 ? -40.138 -21.789 6.793 1.00 85.75 286 MET A CA 1
ATOM 2209 C C . MET A 1 286 ? -40.169 -22.678 5.537 1.00 85.75 286 MET A C 1
ATOM 2211 O O . MET A 1 286 ? -39.128 -22.949 4.926 1.00 85.75 286 MET A O 1
ATOM 2215 N N . SER A 1 287 ? -41.364 -23.087 5.099 1.00 89.94 287 SER A N 1
ATOM 2216 C CA . SER A 1 287 ? -41.563 -23.855 3.865 1.00 89.94 287 SER A CA 1
ATOM 2217 C C . SER A 1 287 ? -41.201 -23.049 2.612 1.00 89.94 287 SER A C 1
ATOM 2219 O O . SER A 1 287 ? -40.546 -23.568 1.701 1.00 89.94 287 SER A O 1
ATOM 2221 N N . GLU A 1 288 ? -41.556 -21.763 2.564 1.00 93.75 288 GLU A N 1
ATOM 2222 C CA . GLU A 1 288 ? -41.188 -20.884 1.449 1.00 93.75 288 GLU A CA 1
ATOM 2223 C C . GLU A 1 288 ? -39.687 -20.588 1.409 1.00 93.75 288 GLU A C 1
ATOM 2225 O O . GLU A 1 288 ? -39.073 -20.671 0.340 1.00 93.75 288 GLU A O 1
ATOM 2230 N N . ALA A 1 289 ? -39.075 -20.313 2.564 1.00 90.88 289 ALA A N 1
ATOM 2231 C CA . ALA A 1 289 ? -37.634 -20.097 2.665 1.00 90.88 289 ALA A CA 1
ATOM 2232 C C . ALA A 1 289 ? -36.845 -21.325 2.176 1.00 90.88 289 ALA A C 1
ATOM 2234 O O . ALA A 1 289 ? -35.900 -21.192 1.396 1.00 90.88 289 ALA A O 1
ATOM 2235 N N . LYS A 1 290 ? -37.286 -22.534 2.548 1.00 94.25 290 LYS A N 1
ATOM 2236 C CA . LYS A 1 290 ? -36.678 -23.790 2.087 1.00 94.25 290 LYS A CA 1
ATOM 2237 C C . LYS A 1 290 ? -36.779 -23.965 0.569 1.00 94.25 290 LYS A C 1
ATOM 2239 O O . LYS A 1 290 ? -35.802 -24.370 -0.058 1.00 94.25 290 LYS A O 1
ATOM 2244 N N . LYS A 1 291 ? -37.925 -23.630 -0.036 1.00 96.56 291 LYS A N 1
ATOM 2245 C CA . LYS A 1 291 ? -38.099 -23.687 -1.499 1.00 96.56 291 LYS A CA 1
ATOM 2246 C C . LYS A 1 291 ? -37.182 -22.707 -2.229 1.00 96.56 291 LYS A C 1
ATOM 2248 O O . LYS A 1 291 ? -36.624 -23.079 -3.259 1.00 96.56 291 LYS A O 1
ATOM 2253 N N . ARG A 1 292 ? -37.003 -21.489 -1.702 1.00 95.88 292 ARG A N 1
ATOM 2254 C CA . ARG A 1 292 ? -36.082 -20.493 -2.281 1.00 95.88 292 ARG A CA 1
ATOM 2255 C C . ARG A 1 292 ? -34.637 -20.982 -2.237 1.00 95.88 292 ARG A C 1
ATOM 2257 O O . ARG A 1 292 ? -33.967 -20.955 -3.263 1.00 95.88 292 ARG A O 1
ATOM 2264 N N . LEU A 1 293 ? -34.203 -21.517 -1.095 1.00 95.75 293 LEU A N 1
ATOM 2265 C CA . LEU A 1 293 ? -32.858 -22.074 -0.938 1.00 95.75 293 LEU A CA 1
ATOM 2266 C C . LEU A 1 293 ? -32.601 -23.236 -1.915 1.00 95.75 293 LEU A C 1
ATOM 2268 O O . LEU A 1 293 ? -31.541 -23.322 -2.529 1.00 95.75 293 LEU A O 1
ATOM 2272 N N . GLU A 1 294 ? -33.584 -24.123 -2.098 1.00 96.50 294 GLU A N 1
ATOM 2273 C CA . GLU A 1 294 ? -33.466 -25.241 -3.040 1.00 96.50 294 GLU A CA 1
ATOM 2274 C C . GLU A 1 294 ? -33.397 -24.765 -4.503 1.00 96.50 294 GLU A C 1
ATOM 2276 O O . GLU A 1 294 ? -32.668 -25.342 -5.313 1.00 96.50 294 GLU A O 1
ATOM 2281 N N . GLN A 1 295 ? -34.138 -23.711 -4.860 1.00 97.62 295 GLN A N 1
ATOM 2282 C CA . GLN A 1 295 ? -34.068 -23.099 -6.190 1.00 97.62 295 GLN A CA 1
ATOM 2283 C C . GLN A 1 295 ? -32.707 -22.445 -6.443 1.00 97.62 295 GLN A C 1
ATOM 2285 O O . GLN A 1 295 ? -32.103 -22.704 -7.482 1.00 97.62 295 GLN A O 1
ATOM 2290 N N . GLU A 1 296 ? -32.191 -21.683 -5.479 1.00 95.94 296 GLU A N 1
ATOM 2291 C CA . GLU A 1 296 ? -30.874 -21.044 -5.563 1.00 95.94 296 GLU A CA 1
ATOM 2292 C C . GLU A 1 296 ? -29.751 -22.087 -5.680 1.00 95.94 296 GLU A C 1
ATOM 2294 O O . GLU A 1 296 ? -28.856 -21.968 -6.518 1.00 95.94 296 GLU A O 1
ATOM 2299 N N . GLN A 1 297 ? -29.845 -23.189 -4.928 1.00 96.94 297 GLN A N 1
ATOM 2300 C CA . GLN A 1 297 ? -28.900 -24.299 -5.041 1.00 96.94 297 GLN A CA 1
ATOM 2301 C C . GLN A 1 297 ? -28.935 -24.947 -6.436 1.00 96.94 297 GLN A C 1
ATOM 2303 O O . GLN A 1 297 ? -27.882 -25.267 -6.992 1.00 96.94 297 GLN A O 1
ATOM 2308 N N . LYS A 1 298 ? -30.123 -25.127 -7.030 1.00 97.12 298 LYS A N 1
ATOM 2309 C CA . LYS A 1 298 ? -30.262 -25.652 -8.402 1.00 97.12 298 LYS A CA 1
ATOM 2310 C C . LYS A 1 298 ? -29.672 -24.696 -9.438 1.00 97.12 298 LYS A C 1
ATOM 2312 O O . LYS A 1 298 ? -29.019 -25.156 -10.374 1.00 97.12 298 LYS A O 1
ATOM 2317 N N . GLU A 1 299 ? -29.869 -23.393 -9.266 1.00 97.69 299 GLU A N 1
ATOM 2318 C CA . GLU A 1 299 ? -29.306 -22.377 -10.155 1.00 97.69 299 GLU A CA 1
ATOM 2319 C C . GLU A 1 299 ? -27.774 -22.351 -10.090 1.00 97.69 299 GLU A C 1
ATOM 2321 O O . GLU A 1 299 ? -27.116 -22.372 -11.131 1.00 97.69 299 GLU A O 1
ATOM 2326 N N . LEU A 1 300 ? -27.193 -22.419 -8.889 1.00 96.62 300 LEU A N 1
ATOM 2327 C CA . LEU A 1 300 ? -25.741 -22.500 -8.705 1.00 96.62 300 LEU A CA 1
ATOM 2328 C C . LEU A 1 300 ? -25.137 -23.747 -9.362 1.00 96.62 300 LEU A C 1
ATOM 2330 O O . LEU A 1 300 ? -24.094 -23.662 -10.015 1.00 96.62 300 LEU A O 1
ATOM 2334 N N . VAL A 1 301 ? -25.798 -24.903 -9.245 1.00 97.62 301 VAL A N 1
ATOM 2335 C CA . VAL A 1 301 ? -25.362 -26.138 -9.920 1.00 97.62 301 VAL A CA 1
ATOM 2336 C C . VAL A 1 301 ? -25.418 -25.980 -11.442 1.00 97.62 301 VAL A C 1
ATOM 2338 O O . VAL A 1 301 ? -24.487 -26.392 -12.137 1.00 97.62 301 VAL A O 1
ATOM 2341 N N . LEU A 1 302 ? -26.464 -25.340 -11.972 1.00 97.94 302 LEU A N 1
ATOM 2342 C CA . LEU A 1 302 ? -26.592 -25.079 -13.405 1.00 97.94 302 LEU A CA 1
ATOM 2343 C C . LEU A 1 302 ? -25.499 -24.123 -13.912 1.00 97.94 302 LEU A C 1
ATOM 2345 O O . LEU A 1 302 ? -24.873 -24.400 -14.937 1.00 97.94 302 LEU A O 1
ATOM 2349 N N . GLN A 1 303 ? -25.221 -23.038 -13.183 1.00 96.88 303 GLN A N 1
ATOM 2350 C CA . GLN A 1 303 ? -24.136 -22.105 -13.510 1.00 96.88 303 GLN A CA 1
ATOM 2351 C C . GLN A 1 303 ? -22.769 -22.801 -13.489 1.00 96.88 303 GLN A C 1
ATOM 2353 O O . GLN A 1 303 ? -21.965 -22.628 -14.409 1.00 96.88 303 GLN A O 1
ATOM 2358 N N . GLN A 1 304 ? -22.515 -23.650 -12.489 1.00 96.88 304 GLN A N 1
ATOM 2359 C CA . GLN A 1 304 ? -21.288 -24.444 -12.423 1.00 96.88 304 GLN A CA 1
ATOM 2360 C C . GLN A 1 304 ? -21.165 -25.388 -13.629 1.00 96.88 304 GLN A C 1
ATOM 2362 O O . GLN A 1 304 ? -20.092 -25.487 -14.228 1.00 96.88 304 GLN A O 1
ATOM 2367 N N . GLN A 1 305 ? -22.257 -26.039 -14.038 1.00 98.06 305 GLN A N 1
ATOM 2368 C CA . GLN A 1 305 ? -22.267 -26.918 -15.207 1.00 98.06 305 GLN A CA 1
ATOM 2369 C C . GLN A 1 305 ? -21.973 -26.154 -16.510 1.00 98.06 305 GLN A C 1
ATOM 2371 O O . GLN A 1 305 ? -21.205 -26.638 -17.345 1.00 98.06 305 GLN A O 1
ATOM 2376 N N . GLN A 1 306 ? -22.515 -24.942 -16.670 1.00 97.50 306 GLN A N 1
ATOM 2377 C CA . GLN A 1 306 ? -22.217 -24.070 -17.812 1.00 97.50 306 GLN A CA 1
ATOM 2378 C C . GLN A 1 306 ? -20.743 -23.642 -17.844 1.00 97.50 306 GLN A C 1
ATOM 2380 O O . GLN A 1 306 ? -20.114 -23.678 -18.905 1.00 97.50 306 GLN A O 1
ATOM 2385 N N . LEU A 1 307 ? -20.165 -23.296 -16.689 1.00 96.56 307 LEU A N 1
ATOM 2386 C CA . LEU A 1 307 ? -18.751 -22.931 -16.580 1.00 96.56 307 LEU A CA 1
ATOM 2387 C C . LEU A 1 307 ? -17.839 -24.097 -16.988 1.00 96.56 307 LEU A C 1
ATOM 2389 O O . LEU A 1 307 ? -16.897 -23.907 -17.761 1.00 96.56 307 LEU A O 1
ATOM 2393 N N . VAL A 1 308 ? -18.149 -25.312 -16.527 1.00 97.56 308 VAL A N 1
ATOM 2394 C CA . VAL A 1 308 ? -17.411 -26.530 -16.896 1.00 97.56 308 VAL A CA 1
ATOM 2395 C C . VAL A 1 308 ? -17.526 -26.809 -18.396 1.00 97.56 308 VAL A C 1
ATOM 2397 O O . VAL A 1 308 ? -16.514 -27.086 -19.040 1.00 97.56 308 VAL A O 1
ATOM 2400 N N . ALA A 1 309 ? -18.719 -26.679 -18.984 1.00 97.62 309 ALA A N 1
ATOM 2401 C CA . ALA A 1 309 ? -18.916 -26.863 -20.423 1.00 97.62 309 ALA A CA 1
ATOM 2402 C C . ALA A 1 309 ? -18.107 -25.847 -21.253 1.00 97.62 309 ALA A C 1
ATOM 2404 O O . ALA A 1 309 ? -17.469 -26.207 -22.246 1.00 97.62 309 ALA A O 1
ATOM 2405 N N . MET A 1 310 ? -18.065 -24.584 -20.818 1.00 98.06 310 MET A N 1
ATOM 2406 C CA . MET A 1 310 ? -17.259 -23.544 -21.460 1.00 98.06 310 MET A CA 1
ATOM 2407 C C . MET A 1 310 ? -15.756 -23.849 -21.370 1.00 98.06 310 MET A C 1
ATOM 2409 O O . MET A 1 310 ? -15.049 -23.738 -22.374 1.00 98.06 310 MET A O 1
ATOM 2413 N N . GLN A 1 311 ? -15.262 -24.283 -20.207 1.00 96.19 311 GLN A N 1
ATOM 2414 C CA . GLN A 1 311 ? -13.861 -24.683 -20.040 1.00 96.19 311 GLN A CA 1
ATOM 2415 C C . GLN A 1 311 ? -13.502 -25.890 -20.919 1.00 96.19 311 GLN A C 1
ATOM 2417 O O . GLN A 1 311 ? -12.461 -25.887 -21.578 1.00 96.19 311 GLN A O 1
ATOM 2422 N N . GLN A 1 312 ? -14.375 -26.898 -20.995 1.00 97.31 312 GLN A N 1
ATOM 2423 C CA . GLN A 1 312 ? -14.179 -28.061 -21.866 1.00 97.31 312 GLN A CA 1
ATOM 2424 C C . GLN A 1 312 ? -14.118 -27.666 -23.348 1.00 97.31 312 GLN A C 1
ATOM 2426 O O . GLN A 1 312 ? -13.263 -28.172 -24.077 1.00 97.31 312 GLN A O 1
ATOM 2431 N N . SER A 1 313 ? -14.952 -26.715 -23.780 1.00 98.00 313 SER A N 1
ATOM 2432 C CA . SER A 1 313 ? -14.919 -26.159 -25.140 1.00 98.00 313 SER A CA 1
ATOM 2433 C C . SER A 1 313 ? -13.592 -25.450 -25.448 1.00 98.00 313 SER A C 1
ATOM 2435 O O . SER A 1 313 ? -12.968 -25.707 -26.480 1.00 98.00 313 SER A O 1
ATOM 2437 N N . GLN A 1 314 ? -13.083 -24.631 -24.520 1.00 97.06 314 GLN A N 1
ATOM 2438 C CA . GLN A 1 314 ? -11.778 -23.975 -24.679 1.00 97.06 314 GLN A CA 1
ATOM 2439 C C . GLN A 1 314 ? -10.627 -24.988 -24.768 1.00 97.06 314 GLN A C 1
ATOM 2441 O O . GLN A 1 314 ? -9.736 -24.847 -25.610 1.00 97.06 314 GLN A O 1
ATOM 2446 N N . VAL A 1 315 ? -10.654 -26.040 -23.943 1.00 97.31 315 VAL A N 1
ATOM 2447 C CA . VAL A 1 315 ? -9.657 -27.120 -23.989 1.00 97.31 315 VAL A CA 1
ATOM 2448 C C . VAL A 1 315 ? -9.725 -27.881 -25.316 1.00 97.31 315 VAL A C 1
ATOM 2450 O O . VAL A 1 315 ? -8.678 -28.193 -25.885 1.00 97.31 315 VAL A O 1
ATOM 2453 N N . ALA A 1 316 ? -10.923 -28.151 -25.840 1.00 98.06 316 ALA A N 1
ATOM 2454 C CA . ALA A 1 316 ? -11.096 -28.804 -27.136 1.00 98.06 316 ALA A CA 1
ATOM 2455 C C . ALA A 1 316 ? -10.496 -27.969 -28.284 1.00 98.06 316 ALA A C 1
ATOM 2457 O O . ALA A 1 316 ? -9.716 -28.499 -29.077 1.00 98.06 316 ALA A O 1
ATOM 2458 N N . LEU A 1 317 ? -10.756 -26.656 -28.311 1.00 98.06 317 LEU A N 1
ATOM 2459 C CA . LEU A 1 317 ? -10.179 -25.737 -29.302 1.00 98.06 317 LEU A CA 1
ATOM 2460 C C . LEU A 1 317 ? -8.646 -25.683 -29.234 1.00 98.06 317 LEU A C 1
ATOM 2462 O O . LEU A 1 317 ? -7.966 -25.668 -30.263 1.00 98.06 317 LEU A O 1
ATOM 2466 N N . LEU A 1 318 ? -8.074 -25.670 -28.026 1.00 97.25 318 LEU A N 1
ATOM 2467 C CA . LEU A 1 318 ? -6.620 -25.696 -27.854 1.00 97.25 318 LEU A CA 1
ATOM 2468 C C . LEU A 1 318 ? -6.010 -27.011 -28.351 1.00 97.25 318 LEU A C 1
ATOM 2470 O O . LEU A 1 318 ? -4.970 -26.977 -29.010 1.00 97.25 318 LEU A O 1
ATOM 2474 N N . ARG A 1 319 ? -6.661 -28.152 -28.091 1.00 97.62 319 ARG A N 1
ATOM 2475 C CA . ARG A 1 319 ? -6.220 -29.463 -28.596 1.00 97.62 319 ARG A CA 1
ATOM 2476 C C . ARG A 1 319 ? -6.222 -29.507 -30.123 1.00 97.62 319 ARG A C 1
ATOM 2478 O O . ARG A 1 319 ? -5.205 -29.869 -30.708 1.00 97.62 319 ARG A O 1
ATOM 2485 N N . GLU A 1 320 ? -7.294 -29.046 -30.767 1.00 98.44 320 GLU A N 1
ATOM 2486 C CA . GLU A 1 320 ? -7.372 -28.971 -32.232 1.00 98.44 320 GLU A CA 1
ATOM 2487 C C . GLU A 1 320 ? -6.271 -28.068 -32.817 1.00 98.44 320 GLU A C 1
ATOM 2489 O O . GLU A 1 320 ? -5.619 -28.407 -33.812 1.00 98.44 320 GLU A O 1
ATOM 2494 N N . ARG A 1 321 ? -5.994 -26.931 -32.165 1.00 97.50 321 ARG A N 1
ATOM 2495 C CA . ARG A 1 321 ? -4.919 -26.021 -32.579 1.00 97.50 321 ARG A CA 1
ATOM 2496 C C . ARG A 1 321 ? -3.540 -26.676 -32.483 1.00 97.50 321 ARG A C 1
ATOM 2498 O O . ARG A 1 321 ? -2.729 -26.494 -33.393 1.00 97.50 321 ARG A O 1
ATOM 2505 N N . VAL A 1 322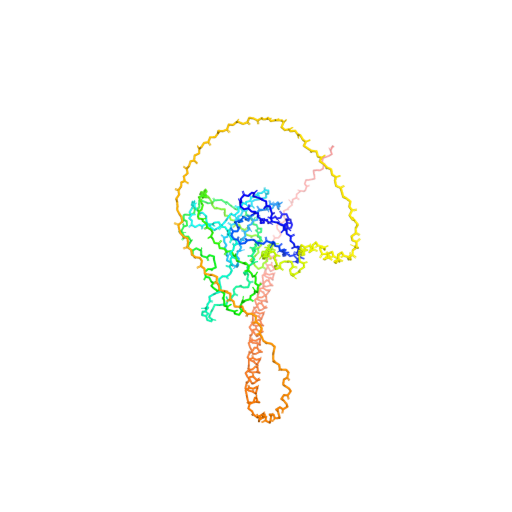 ? -3.270 -27.426 -31.414 1.00 97.81 322 VAL A N 1
ATOM 2506 C CA . VAL A 1 322 ? -2.014 -28.174 -31.245 1.00 97.81 322 VAL A CA 1
ATOM 2507 C C . VAL A 1 322 ? -1.882 -29.249 -32.323 1.00 97.81 322 VAL A C 1
ATOM 2509 O O . VAL A 1 322 ? -0.869 -29.271 -33.021 1.00 97.81 322 VAL A O 1
ATOM 2512 N N . GLU A 1 323 ? -2.921 -30.053 -32.557 1.00 98.44 323 GLU A N 1
ATOM 2513 C CA . GLU A 1 323 ? -2.914 -31.068 -33.618 1.00 98.44 323 GLU A CA 1
ATOM 2514 C C . GLU A 1 323 ? -2.675 -30.461 -35.009 1.00 98.44 323 GLU A C 1
ATOM 2516 O O . GLU A 1 323 ? -1.904 -30.994 -35.810 1.00 98.44 323 GLU A O 1
ATOM 2521 N N . SER A 1 324 ? -3.295 -29.316 -35.306 1.00 98.12 324 SER A N 1
ATOM 2522 C CA . SER A 1 324 ? -3.099 -28.598 -36.571 1.00 98.12 324 SER A CA 1
ATOM 2523 C C . SER A 1 324 ? -1.648 -28.133 -36.749 1.00 98.12 324 SER A C 1
ATOM 2525 O O . SER A 1 324 ? -1.064 -28.278 -37.831 1.00 98.12 324 SER A O 1
ATOM 2527 N N . MET A 1 325 ? -1.021 -27.626 -35.681 1.00 96.44 325 MET A N 1
ATOM 2528 C CA . MET A 1 325 ? 0.396 -27.251 -35.700 1.00 96.44 325 MET A CA 1
ATOM 2529 C C . MET A 1 325 ? 1.308 -28.466 -35.893 1.00 96.44 325 MET A C 1
ATOM 2531 O O . MET A 1 325 ? 2.254 -28.391 -36.681 1.00 96.44 325 MET A O 1
ATOM 2535 N N . GLU A 1 326 ? 1.011 -29.597 -35.252 1.00 97.69 326 GLU A N 1
ATOM 2536 C CA . GLU A 1 326 ? 1.773 -30.835 -35.428 1.00 97.69 326 GLU A CA 1
ATOM 2537 C C . GLU A 1 326 ? 1.662 -31.393 -36.851 1.00 97.69 326 GLU A C 1
ATOM 2539 O O . GLU A 1 326 ? 2.678 -31.768 -37.442 1.00 97.69 326 GLU A O 1
ATOM 2544 N N . ARG A 1 327 ? 0.466 -31.380 -37.457 1.00 97.88 327 ARG A N 1
ATOM 2545 C CA . ARG A 1 327 ? 0.276 -31.779 -38.865 1.00 97.88 327 ARG A CA 1
ATOM 2546 C C . ARG A 1 327 ? 1.096 -30.899 -39.810 1.00 97.88 327 ARG A C 1
ATOM 2548 O O . ARG A 1 327 ? 1.779 -31.413 -40.698 1.00 97.88 327 ARG A O 1
ATOM 2555 N N . ARG A 1 328 ? 1.094 -29.577 -39.590 1.00 97.06 328 ARG A N 1
ATOM 2556 C CA . ARG A 1 328 ? 1.918 -28.629 -40.364 1.00 97.06 328 ARG A CA 1
ATOM 2557 C C . ARG A 1 328 ? 3.412 -28.888 -40.182 1.00 97.06 328 ARG A C 1
ATOM 2559 O O . ARG A 1 328 ? 4.158 -28.814 -41.156 1.00 97.06 328 ARG A O 1
ATOM 2566 N N . ARG A 1 329 ? 3.851 -29.208 -38.962 1.00 96.38 329 ARG A N 1
ATOM 2567 C CA . ARG A 1 329 ? 5.248 -29.551 -38.674 1.00 96.38 329 ARG A CA 1
ATOM 2568 C C . ARG A 1 329 ? 5.675 -30.823 -39.411 1.00 96.38 329 ARG A C 1
ATOM 2570 O O . ARG A 1 329 ? 6.670 -30.777 -40.128 1.00 96.38 329 ARG A O 1
ATOM 2577 N N . ARG A 1 330 ? 4.891 -31.905 -39.330 1.00 96.31 330 ARG A N 1
ATOM 2578 C CA . ARG A 1 330 ? 5.180 -33.172 -40.035 1.00 96.31 330 ARG A CA 1
ATOM 2579 C C . ARG A 1 330 ? 5.261 -32.985 -41.552 1.00 96.31 330 ARG A C 1
ATOM 2581 O O . ARG A 1 330 ? 6.171 -33.511 -42.181 1.00 96.31 330 ARG A O 1
ATOM 2588 N N . SER A 1 331 ? 4.365 -32.183 -42.132 1.00 95.06 331 SER A N 1
ATOM 2589 C CA . SER A 1 331 ? 4.386 -31.867 -43.569 1.00 95.06 331 SER A CA 1
ATOM 2590 C C . SER A 1 331 ? 5.643 -31.088 -43.996 1.00 95.06 331 SER A C 1
ATOM 2592 O O . SER A 1 331 ? 6.196 -31.333 -45.071 1.00 95.06 331 SER A O 1
ATOM 2594 N N . ARG A 1 332 ? 6.140 -30.174 -43.150 1.00 94.00 332 ARG A N 1
ATOM 2595 C CA . ARG A 1 332 ? 7.404 -29.461 -43.402 1.00 94.00 332 ARG A CA 1
ATOM 2596 C C . ARG A 1 332 ? 8.611 -30.392 -43.308 1.00 94.00 332 ARG A C 1
ATOM 2598 O O . ARG A 1 332 ? 9.487 -30.321 -44.164 1.00 94.00 332 ARG A O 1
ATOM 2605 N N . GLU A 1 333 ? 8.632 -31.284 -42.321 1.00 93.12 333 GLU A N 1
ATOM 2606 C CA . GLU A 1 333 ? 9.703 -32.274 -42.149 1.00 93.12 333 GLU A CA 1
ATOM 2607 C C . GLU A 1 333 ? 9.765 -33.262 -43.329 1.00 93.12 333 GLU A C 1
ATOM 2609 O O . GLU A 1 333 ? 10.856 -33.563 -43.816 1.00 93.12 333 GLU A O 1
ATOM 2614 N N . SER A 1 334 ? 8.619 -33.708 -43.860 1.00 92.06 334 SER A N 1
ATOM 2615 C CA . SER A 1 334 ? 8.594 -34.557 -45.059 1.00 92.06 334 SER A CA 1
ATOM 2616 C C . SER A 1 334 ? 9.060 -33.818 -46.317 1.00 92.06 334 SER A C 1
ATOM 2618 O O . SER A 1 334 ? 9.758 -34.408 -47.138 1.00 92.06 334 SER A O 1
ATOM 2620 N N . LYS A 1 335 ? 8.726 -32.526 -46.465 1.00 90.88 335 LYS A N 1
ATOM 2621 C CA . LYS A 1 335 ? 9.173 -31.718 -47.613 1.00 90.88 335 LYS A CA 1
ATOM 2622 C C . LYS A 1 335 ? 10.688 -31.481 -47.586 1.00 90.88 335 LYS A C 1
ATOM 2624 O O . LYS A 1 335 ? 11.342 -31.668 -48.606 1.00 90.88 335 LYS A O 1
ATOM 2629 N N . ALA A 1 336 ? 11.252 -31.186 -46.412 1.00 84.50 336 ALA A N 1
ATOM 2630 C CA . ALA A 1 336 ? 12.693 -30.993 -46.239 1.00 84.50 336 ALA A CA 1
ATOM 2631 C C . ALA A 1 336 ? 13.520 -32.255 -46.560 1.00 84.50 336 ALA A C 1
ATOM 2633 O O . ALA A 1 336 ? 14.640 -32.153 -47.051 1.00 84.50 336 ALA A O 1
ATOM 2634 N N . ARG A 1 337 ? 12.976 -33.459 -46.322 1.00 81.06 337 ARG A N 1
ATOM 2635 C CA . ARG A 1 337 ? 13.652 -34.717 -46.691 1.00 81.06 337 ARG A CA 1
ATOM 2636 C C . ARG A 1 337 ? 13.634 -35.003 -48.197 1.00 81.06 337 ARG A C 1
ATOM 2638 O O . ARG A 1 337 ? 14.540 -35.675 -48.675 1.00 81.06 337 ARG A O 1
ATOM 2645 N N . GLY A 1 338 ? 12.642 -34.503 -48.936 1.00 76.38 338 GLY A N 1
ATOM 2646 C CA . GLY A 1 338 ? 12.532 -34.711 -50.385 1.00 76.38 338 GLY A CA 1
ATOM 2647 C C . GLY A 1 338 ? 13.495 -33.858 -51.221 1.00 76.38 338 GLY A C 1
ATOM 2648 O O . GLY A 1 338 ? 13.953 -34.312 -52.264 1.00 76.38 338 GLY A O 1
ATOM 2649 N N . GLU A 1 339 ? 13.847 -32.653 -50.762 1.00 66.69 339 GLU A N 1
ATOM 2650 C CA . GLU A 1 339 ? 14.718 -31.727 -51.514 1.00 66.69 339 GLU A CA 1
ATOM 2651 C C . GLU A 1 339 ? 16.220 -32.056 -51.419 1.00 66.69 339 GLU A C 1
ATOM 2653 O O . GLU A 1 339 ? 16.986 -31.663 -52.294 1.00 66.69 339 GLU A O 1
ATOM 2658 N N . ASN A 1 340 ? 16.658 -32.845 -50.432 1.00 60.94 340 ASN A N 1
ATOM 2659 C CA . ASN A 1 340 ? 18.080 -33.173 -50.252 1.00 60.94 340 ASN A CA 1
ATOM 2660 C C . ASN A 1 340 ? 18.606 -34.315 -51.144 1.00 60.94 340 ASN A C 1
ATOM 2662 O O . ASN A 1 340 ? 19.783 -34.653 -51.049 1.00 60.94 340 ASN A O 1
ATOM 2666 N N . HIS A 1 341 ? 17.785 -34.914 -52.016 1.00 57.69 341 HIS A N 1
ATOM 2667 C CA . HIS A 1 341 ? 18.212 -36.062 -52.831 1.00 57.69 341 HIS A CA 1
ATOM 2668 C C . HIS A 1 341 ? 18.689 -35.710 -54.259 1.00 57.69 341 HIS A C 1
ATOM 2670 O O . HIS A 1 341 ? 18.983 -36.614 -55.042 1.00 57.69 341 HIS A O 1
ATOM 2676 N N . LEU A 1 342 ? 18.814 -34.423 -54.611 1.00 59.12 342 LEU A N 1
ATOM 2677 C CA . LEU A 1 342 ? 19.254 -33.969 -55.943 1.00 59.12 342 LEU A CA 1
ATOM 2678 C C . LEU A 1 342 ? 20.385 -32.927 -55.889 1.00 59.12 342 LEU A C 1
ATOM 2680 O O . LEU A 1 342 ? 20.358 -31.940 -56.619 1.00 59.12 342 LEU A O 1
ATOM 2684 N N . VAL A 1 343 ? 21.406 -33.141 -55.054 1.00 57.06 343 VAL A N 1
ATOM 2685 C CA . VAL A 1 343 ? 22.677 -32.413 -55.208 1.00 57.06 343 VAL A CA 1
ATOM 2686 C C . VAL A 1 343 ? 23.675 -33.330 -55.922 1.00 57.06 343 VAL A C 1
ATOM 2688 O O . VAL A 1 343 ? 24.084 -34.339 -55.343 1.00 57.06 343 VAL A O 1
ATOM 2691 N N . PRO A 1 344 ? 24.072 -33.026 -57.174 1.00 57.25 344 PRO A N 1
ATOM 2692 C CA . PRO A 1 344 ? 25.157 -33.726 -57.844 1.00 57.25 344 PRO A CA 1
ATOM 2693 C C . PRO A 1 344 ? 26.435 -33.535 -57.028 1.00 57.25 344 PRO A C 1
ATOM 2695 O O . PRO A 1 344 ? 26.842 -32.407 -56.748 1.00 57.25 344 PRO A O 1
ATOM 2698 N N . SER A 1 345 ? 27.049 -34.644 -56.625 1.00 51.75 345 SER A N 1
ATOM 2699 C CA . SER A 1 345 ? 28.328 -34.657 -55.922 1.00 51.75 345 SER A CA 1
ATOM 2700 C C . SER A 1 345 ? 29.419 -34.090 -56.836 1.00 51.75 345 SER A C 1
ATOM 2702 O O . SER A 1 345 ? 29.975 -34.793 -57.677 1.00 51.75 345 SER A O 1
ATOM 2704 N N . ALA A 1 346 ? 29.709 -32.797 -56.698 1.00 54.22 346 ALA A N 1
ATOM 2705 C CA . ALA A 1 346 ? 30.933 -32.214 -57.219 1.00 54.22 346 ALA A CA 1
ATOM 2706 C C . ALA A 1 346 ? 32.051 -32.512 -56.214 1.00 54.22 346 ALA A C 1
ATOM 2708 O O . ALA A 1 346 ? 32.160 -31.879 -55.164 1.00 54.22 346 ALA A O 1
ATOM 2709 N N . SER A 1 347 ? 32.845 -33.530 -56.544 1.00 53.38 347 SER A N 1
ATOM 2710 C CA . SER A 1 347 ? 34.134 -33.844 -55.933 1.00 53.38 347 SER A CA 1
ATOM 2711 C C . SER A 1 347 ? 34.997 -32.577 -55.864 1.00 53.38 347 SER A C 1
ATOM 2713 O O . SER A 1 347 ? 35.507 -32.094 -56.872 1.00 53.38 347 SER A O 1
ATOM 2715 N N . SER A 1 348 ? 35.128 -32.013 -54.665 1.00 54.00 348 SER A N 1
ATOM 2716 C CA . SER A 1 348 ? 36.089 -30.959 -54.356 1.00 54.00 348 SER A CA 1
ATOM 2717 C C . SER A 1 348 ? 36.999 -31.491 -53.260 1.00 54.00 348 SER A C 1
ATOM 2719 O O . SER A 1 348 ? 36.639 -31.526 -52.083 1.00 54.00 348 SER A O 1
ATOM 2721 N N . SER A 1 349 ? 38.164 -31.971 -53.689 1.00 58.94 349 SER A N 1
ATOM 2722 C CA . SER A 1 349 ? 39.296 -32.301 -52.833 1.00 58.94 349 SER A CA 1
ATOM 2723 C C . SER A 1 349 ? 39.665 -31.078 -51.997 1.00 58.94 349 SER A C 1
ATOM 2725 O O . SER A 1 349 ? 40.161 -30.086 -52.528 1.00 58.94 349 SER A O 1
ATOM 2727 N N . ARG A 1 350 ? 39.413 -31.142 -50.689 1.00 49.84 350 ARG A N 1
ATOM 2728 C CA . ARG A 1 350 ? 39.981 -30.210 -49.717 1.00 49.84 350 ARG A CA 1
ATOM 2729 C C . ARG A 1 350 ? 41.034 -30.941 -48.906 1.00 49.84 350 ARG A C 1
ATOM 2731 O O . ARG A 1 350 ? 40.735 -31.827 -48.115 1.00 49.84 350 ARG A O 1
ATOM 2738 N N . GLU A 1 351 ? 42.261 -30.549 -49.194 1.00 63.47 351 GLU A N 1
ATOM 2739 C CA . GLU A 1 351 ? 43.493 -30.862 -48.494 1.00 63.47 351 GLU A CA 1
ATOM 2740 C C . GLU A 1 351 ? 43.388 -30.370 -47.041 1.00 63.47 351 GLU A C 1
ATOM 2742 O O . GLU A 1 351 ? 43.036 -29.216 -46.784 1.00 63.47 351 GLU A O 1
ATOM 2747 N N . ILE A 1 352 ? 43.615 -31.276 -46.091 1.00 62.81 352 ILE A N 1
ATOM 2748 C CA . ILE A 1 352 ? 43.641 -30.986 -44.657 1.00 62.81 352 ILE A CA 1
ATOM 2749 C C . ILE A 1 352 ? 45.090 -30.639 -44.322 1.00 62.81 352 ILE A C 1
ATOM 2751 O O . ILE A 1 352 ? 45.961 -31.500 -44.408 1.00 62.81 352 ILE A O 1
ATOM 2755 N N . ILE A 1 353 ? 45.343 -29.380 -43.973 1.00 59.78 353 ILE A N 1
ATOM 2756 C CA . ILE A 1 353 ? 46.630 -28.948 -43.429 1.00 59.78 353 ILE A CA 1
ATOM 2757 C C . ILE A 1 353 ? 46.537 -29.091 -41.911 1.00 59.78 353 ILE A C 1
ATOM 2759 O O . ILE A 1 353 ? 45.756 -28.392 -41.265 1.00 59.78 353 ILE A O 1
ATOM 2763 N N . ASP A 1 354 ? 47.308 -30.034 -41.379 1.00 64.81 354 ASP A N 1
ATOM 2764 C CA . ASP A 1 354 ? 47.511 -30.241 -39.950 1.00 64.81 354 ASP A CA 1
ATOM 2765 C C . ASP A 1 354 ? 48.514 -29.201 -39.425 1.00 64.81 354 ASP A C 1
ATOM 2767 O O . ASP A 1 354 ? 49.574 -28.992 -40.020 1.00 64.81 354 ASP A O 1
ATOM 2771 N N . LEU A 1 355 ? 48.156 -28.509 -38.345 1.00 66.00 355 LEU A N 1
ATOM 2772 C CA . LEU A 1 355 ? 48.986 -27.501 -37.682 1.00 66.00 355 LEU A CA 1
ATOM 2773 C C . LEU A 1 355 ? 49.074 -27.831 -36.190 1.00 66.00 355 LEU A C 1
ATOM 2775 O O . LEU A 1 355 ? 48.609 -27.071 -35.342 1.00 66.00 355 LEU A O 1
ATOM 2779 N N . THR A 1 356 ? 49.682 -28.965 -35.862 1.00 64.19 356 THR A N 1
ATOM 2780 C CA . THR A 1 356 ? 50.306 -29.170 -34.552 1.00 64.19 356 THR A CA 1
ATOM 2781 C C . THR A 1 356 ? 51.753 -28.695 -34.631 1.00 64.19 356 THR A C 1
ATOM 2783 O O . THR A 1 356 ? 52.600 -29.363 -35.220 1.00 64.19 356 THR A O 1
ATOM 2786 N N . VAL A 1 357 ? 52.016 -27.512 -34.075 1.00 60.19 357 VAL A N 1
ATOM 2787 C CA . VAL A 1 357 ? 53.369 -27.026 -33.787 1.00 60.19 357 VAL A CA 1
ATOM 2788 C C . VAL A 1 357 ? 53.562 -27.142 -32.281 1.00 60.19 357 VAL A C 1
ATOM 2790 O O . VAL A 1 357 ? 52.797 -26.552 -31.517 1.00 60.19 357 VAL A O 1
ATOM 2793 N N . ASP A 1 358 ? 54.541 -27.957 -31.901 1.00 61.12 358 ASP A N 1
ATOM 2794 C CA . ASP A 1 358 ? 55.095 -28.073 -30.556 1.00 61.12 358 ASP A CA 1
ATOM 2795 C C . ASP A 1 358 ? 55.816 -26.774 -30.155 1.00 61.12 358 ASP A C 1
ATOM 2797 O O . ASP A 1 358 ? 56.552 -26.217 -30.970 1.00 61.12 358 ASP A O 1
ATOM 2801 N N . ASP A 1 359 ? 55.593 -26.315 -28.918 1.00 57.62 359 ASP A N 1
ATOM 2802 C CA . ASP A 1 359 ? 56.628 -25.837 -27.976 1.00 57.62 359 ASP A CA 1
ATOM 2803 C C . ASP A 1 359 ? 56.040 -25.590 -26.572 1.00 57.62 359 ASP A C 1
ATOM 2805 O O . ASP A 1 359 ? 55.026 -24.856 -26.449 1.00 57.62 359 ASP A O 1
#